Protein AF-R7QCD7-F1 (afdb_monomer_lite)

Structure (mmCIF, N/CA/C/O backbone):
data_AF-R7QCD7-F1
#
_entry.id   AF-R7QCD7-F1
#
loop_
_atom_site.group_PDB
_atom_site.id
_atom_site.type_symbol
_atom_site.label_atom_id
_atom_site.label_alt_id
_atom_site.label_comp_id
_atom_site.label_asym_id
_atom_site.label_entity_id
_atom_site.label_seq_id
_atom_site.pdbx_PDB_ins_code
_atom_site.Cartn_x
_atom_site.Cartn_y
_atom_site.Cartn_z
_atom_site.occupancy
_atom_site.B_iso_or_equiv
_atom_site.auth_seq_id
_atom_site.auth_comp_id
_atom_site.auth_asym_id
_atom_site.auth_atom_id
_atom_site.pdbx_PDB_model_num
ATOM 1 N N . MET A 1 1 ? -59.869 5.390 13.872 1.00 47.09 1 MET A N 1
ATOM 2 C CA . MET A 1 1 ? -59.663 4.851 12.513 1.00 47.09 1 MET A CA 1
ATOM 3 C C . MET A 1 1 ? -58.339 5.370 11.984 1.00 47.09 1 MET A C 1
ATOM 5 O O . MET A 1 1 ? -58.219 6.578 11.845 1.00 47.09 1 MET A O 1
ATOM 9 N N . SER A 1 2 ? -57.372 4.465 11.810 1.00 48.75 2 SER A N 1
ATOM 10 C CA . SER A 1 2 ? -56.213 4.503 10.894 1.00 48.75 2 SER A CA 1
ATOM 11 C C . SER A 1 2 ? -55.065 3.717 11.520 1.00 48.75 2 SER A C 1
ATOM 13 O O . SER A 1 2 ? -54.171 4.275 12.148 1.00 48.75 2 SER A O 1
ATOM 15 N N . GLU A 1 3 ? -55.131 2.396 11.370 1.00 41.97 3 GLU A N 1
ATOM 16 C CA . GLU A 1 3 ? -53.998 1.507 11.609 1.00 41.97 3 GLU A CA 1
ATOM 17 C C . GLU A 1 3 ? -53.139 1.491 10.340 1.00 41.97 3 GLU A C 1
ATOM 19 O O . GLU A 1 3 ? -53.583 1.081 9.266 1.00 41.97 3 GLU A O 1
ATOM 24 N N . ALA A 1 4 ? -51.913 1.999 10.451 1.00 49.03 4 ALA A N 1
ATOM 25 C CA . ALA A 1 4 ? -50.931 1.965 9.381 1.00 49.03 4 ALA A CA 1
ATOM 26 C C . ALA A 1 4 ? -50.341 0.551 9.283 1.00 49.03 4 ALA A C 1
ATOM 28 O O . ALA A 1 4 ? -49.514 0.132 10.092 1.00 49.03 4 ALA A O 1
ATOM 29 N N . SER A 1 5 ? -50.807 -0.176 8.271 1.00 49.34 5 SER A N 1
ATOM 30 C CA . SER A 1 5 ? -50.344 -1.495 7.850 1.00 49.34 5 SER A CA 1
ATOM 31 C C . SER A 1 5 ? -48.849 -1.485 7.506 1.00 49.34 5 SER A C 1
ATOM 33 O O . SER A 1 5 ? -48.437 -0.977 6.461 1.00 49.34 5 SER A O 1
ATOM 35 N N . ALA A 1 6 ? -48.035 -2.097 8.367 1.00 48.91 6 ALA A N 1
ATOM 36 C CA . ALA A 1 6 ? -46.640 -2.417 8.094 1.00 48.91 6 ALA A CA 1
ATOM 37 C C . ALA A 1 6 ? -46.554 -3.522 7.026 1.00 48.91 6 ALA A C 1
ATOM 39 O O . ALA A 1 6 ? -46.702 -4.712 7.309 1.00 48.91 6 ALA A O 1
ATOM 40 N N . GLY A 1 7 ? -46.316 -3.115 5.778 1.00 42.69 7 GLY A N 1
ATOM 41 C CA . GLY A 1 7 ? -46.019 -4.008 4.662 1.00 42.69 7 GLY A CA 1
ATOM 42 C C . GLY A 1 7 ? -44.689 -4.727 4.878 1.00 42.69 7 GLY A C 1
ATOM 43 O O . GLY A 1 7 ? -43.620 -4.200 4.577 1.00 42.69 7 GLY A O 1
ATOM 44 N N . THR A 1 8 ? -44.751 -5.947 5.404 1.00 46.34 8 THR A N 1
ATOM 45 C CA . THR A 1 8 ? -43.613 -6.865 5.420 1.00 46.34 8 THR A CA 1
ATOM 46 C C . THR A 1 8 ? -43.468 -7.486 4.033 1.00 46.34 8 THR A C 1
ATOM 48 O O . THR A 1 8 ? -44.163 -8.433 3.672 1.00 46.34 8 THR A O 1
ATOM 51 N N . ASN A 1 9 ? -42.539 -6.948 3.241 1.00 50.56 9 ASN A N 1
ATOM 52 C CA . ASN A 1 9 ? -42.053 -7.582 2.017 1.00 50.56 9 ASN A CA 1
ATOM 53 C C . ASN A 1 9 ? -41.334 -8.895 2.376 1.00 50.56 9 ASN A C 1
ATOM 55 O O . ASN A 1 9 ? -40.115 -8.934 2.541 1.00 50.56 9 ASN A O 1
ATOM 59 N N . ARG A 1 10 ? -42.092 -9.987 2.515 1.00 47.66 10 ARG A N 1
ATOM 60 C CA . ARG A 1 10 ? -41.563 -11.353 2.418 1.00 47.66 10 ARG A CA 1
ATOM 61 C C . ARG A 1 10 ? -41.278 -11.634 0.944 1.00 47.66 10 ARG A C 1
ATOM 63 O O . ARG A 1 10 ? -42.089 -12.228 0.242 1.00 47.66 10 ARG A O 1
ATOM 70 N N . GLU A 1 11 ? -40.125 -11.167 0.471 1.00 55.81 11 GLU A N 1
ATOM 71 C CA . GLU A 1 11 ? -39.574 -11.633 -0.798 1.00 55.81 11 GLU A CA 1
ATOM 72 C C . GLU A 1 11 ? -39.265 -13.128 -0.696 1.00 55.81 11 GLU A C 1
ATOM 74 O O . GLU A 1 11 ? -38.748 -13.623 0.308 1.00 55.81 11 GLU A O 1
ATOM 79 N N . GLY A 1 12 ? -39.675 -13.841 -1.741 1.00 51.53 12 GLY A N 1
ATOM 80 C CA . GLY A 1 12 ? -39.820 -15.283 -1.767 1.00 51.53 12 GLY A CA 1
ATOM 81 C C . GLY A 1 12 ? -38.554 -16.053 -1.406 1.00 51.53 12 GLY A C 1
ATOM 82 O O . GLY A 1 12 ? -37.434 -15.683 -1.761 1.00 51.53 12 GLY A O 1
ATOM 83 N N . MET A 1 13 ? -38.773 -17.202 -0.767 1.00 53.41 13 MET A N 1
ATOM 84 C CA . MET A 1 13 ? -37.822 -18.311 -0.664 1.00 53.41 13 MET A CA 1
ATOM 85 C C . MET A 1 13 ? -37.572 -18.908 -2.060 1.00 53.41 13 MET A C 1
ATOM 87 O O . MET A 1 13 ? -37.915 -20.050 -2.348 1.00 53.41 13 MET A O 1
ATOM 91 N N . GLY A 1 14 ? -36.990 -18.117 -2.961 1.00 58.72 14 GLY A N 1
ATOM 92 C CA . GLY A 1 14 ? -36.331 -18.633 -4.148 1.00 58.72 14 GLY A CA 1
ATOM 93 C C . GLY A 1 14 ? -35.106 -19.415 -3.694 1.00 58.72 14 GLY A C 1
ATOM 94 O O . GLY A 1 14 ? -34.332 -18.919 -2.871 1.00 58.72 14 GLY A O 1
ATOM 95 N N . SER A 1 15 ? -34.966 -20.644 -4.197 1.00 62.00 15 SER A N 1
ATOM 96 C CA . SER A 1 15 ? -33.828 -21.536 -3.957 1.00 62.00 15 SER A CA 1
ATOM 97 C C . SER A 1 15 ? -32.522 -20.747 -3.802 1.00 62.00 15 SER A C 1
ATOM 99 O O . SER A 1 15 ? -32.139 -19.979 -4.692 1.00 62.00 15 SER A O 1
ATOM 101 N N . LEU A 1 16 ? -31.866 -20.907 -2.646 1.00 67.88 16 LEU A N 1
ATOM 102 C CA . LEU A 1 16 ? -30.559 -20.334 -2.319 1.00 67.88 16 LEU A CA 1
ATOM 103 C C . LEU A 1 16 ? -29.492 -20.967 -3.217 1.00 67.88 16 LEU A C 1
ATOM 105 O O . LEU A 1 16 ? -28.673 -21.778 -2.800 1.00 67.88 16 LEU A O 1
ATOM 109 N N . THR A 1 17 ? -29.501 -20.591 -4.490 1.00 85.75 17 THR A N 1
ATOM 110 C CA . THR A 1 17 ? -28.432 -20.938 -5.414 1.00 85.75 17 THR A CA 1
ATOM 111 C C . THR A 1 17 ? -27.188 -20.148 -5.031 1.00 85.75 17 THR A C 1
ATOM 113 O O . THR A 1 17 ? -27.277 -18.984 -4.623 1.00 85.75 17 THR A O 1
ATOM 116 N N . TRP A 1 18 ? -26.014 -20.748 -5.211 1.00 85.12 18 TRP A N 1
ATOM 117 C CA . TRP A 1 18 ? -24.724 -20.092 -4.982 1.00 85.12 18 TRP A CA 1
ATOM 118 C C . TRP A 1 18 ? -24.606 -18.733 -5.694 1.00 85.12 18 TRP A C 1
ATOM 120 O O . TRP A 1 18 ? -24.064 -17.774 -5.147 1.00 85.12 18 TRP A O 1
ATOM 130 N N . LYS A 1 19 ? -25.198 -18.618 -6.890 1.00 87.19 19 LYS A N 1
ATOM 131 C CA . LYS A 1 19 ? -25.295 -17.358 -7.634 1.00 87.19 19 LYS A CA 1
ATOM 132 C C . LYS A 1 19 ? -26.087 -16.295 -6.862 1.00 87.19 19 LYS A C 1
ATOM 134 O O . LYS A 1 19 ? -25.588 -15.192 -6.682 1.00 87.19 19 LYS A O 1
ATOM 139 N N . SER A 1 20 ? -27.258 -16.645 -6.323 1.00 85.88 20 SER A N 1
ATOM 140 C CA . SER A 1 20 ? -28.078 -15.719 -5.526 1.00 85.88 20 SER A CA 1
ATOM 141 C C . SER A 1 20 ? -27.396 -15.262 -4.231 1.00 85.88 20 SER A C 1
ATOM 143 O O . SER A 1 20 ? -27.610 -14.135 -3.787 1.00 85.88 20 SER A O 1
ATOM 145 N N . VAL A 1 21 ? -26.582 -16.123 -3.611 1.00 87.00 21 VAL A N 1
ATOM 146 C CA . VAL A 1 21 ? -25.807 -15.789 -2.405 1.00 87.00 21 VAL A CA 1
ATOM 147 C C . VAL A 1 21 ? -24.688 -14.817 -2.761 1.00 87.00 21 VAL A C 1
ATOM 149 O O . VAL A 1 21 ? -24.545 -13.775 -2.126 1.00 87.00 21 VAL A O 1
ATOM 152 N N . ARG A 1 22 ? -23.949 -15.111 -3.834 1.00 88.12 22 ARG A N 1
ATOM 153 C CA . ARG A 1 22 ? -22.896 -14.239 -4.359 1.00 88.12 22 ARG A CA 1
ATOM 154 C C . ARG A 1 22 ? -23.428 -12.859 -4.741 1.00 88.12 22 ARG A C 1
ATOM 156 O O . ARG A 1 22 ? -22.801 -11.859 -4.410 1.00 88.12 22 ARG A O 1
ATOM 163 N N . ASP A 1 23 ? -24.569 -12.792 -5.418 1.00 88.75 23 ASP A N 1
ATOM 164 C CA . ASP A 1 23 ? -25.157 -11.521 -5.851 1.00 88.75 23 ASP A CA 1
ATOM 165 C C . ASP A 1 23 ? -25.656 -10.698 -4.652 1.00 88.75 23 ASP A C 1
ATOM 167 O O . ASP A 1 23 ? -25.417 -9.490 -4.589 1.00 88.75 23 ASP A O 1
ATOM 171 N N . ARG A 1 24 ? -26.249 -11.353 -3.642 1.00 88.81 24 ARG A N 1
ATOM 172 C CA . ARG A 1 24 ? -26.605 -10.711 -2.364 1.00 88.81 24 ARG A CA 1
ATOM 173 C C . ARG A 1 24 ? -25.377 -10.182 -1.624 1.00 88.81 24 ARG A C 1
ATOM 175 O O . ARG A 1 24 ? -25.406 -9.054 -1.141 1.00 88.81 24 ARG A O 1
ATOM 182 N N . PHE A 1 25 ? -24.295 -10.954 -1.584 1.00 87.12 25 PHE A N 1
ATOM 183 C CA . PHE A 1 25 ? -23.037 -10.541 -0.963 1.00 87.12 25 PHE A CA 1
ATOM 184 C C . PHE A 1 25 ? -22.403 -9.340 -1.681 1.00 87.12 25 PHE A C 1
ATOM 186 O O . PHE A 1 25 ? -22.037 -8.357 -1.042 1.00 87.12 25 PHE A O 1
ATOM 193 N N . LYS A 1 26 ? -22.372 -9.350 -3.019 1.00 89.06 26 LYS A N 1
ATOM 194 C CA . LYS A 1 26 ? -21.919 -8.200 -3.820 1.00 89.06 26 LYS A CA 1
ATOM 195 C C . LYS A 1 26 ? -22.749 -6.947 -3.554 1.00 89.06 26 LYS A C 1
ATOM 197 O O . LYS A 1 26 ? -22.189 -5.860 -3.432 1.00 89.06 26 LYS A O 1
ATOM 202 N N . LYS A 1 27 ? -24.074 -7.091 -3.456 1.00 91.69 27 LYS A N 1
ATOM 203 C CA . LYS A 1 27 ? -24.975 -5.980 -3.128 1.00 91.69 27 LYS A CA 1
ATOM 204 C C . LYS A 1 27 ? -24.670 -5.413 -1.738 1.00 91.69 27 LYS A C 1
ATOM 206 O O . LYS A 1 27 ? -24.540 -4.202 -1.603 1.00 91.69 27 LYS A O 1
ATOM 211 N N . LEU A 1 28 ? -24.469 -6.282 -0.745 1.00 89.00 28 LEU A N 1
ATOM 212 C CA . LEU A 1 28 ? -24.092 -5.896 0.619 1.00 89.00 28 LEU A CA 1
ATOM 213 C C . LEU A 1 28 ? -22.788 -5.077 0.643 1.00 89.00 28 LEU A C 1
ATOM 215 O O . LEU A 1 28 ? -22.736 -4.014 1.263 1.00 89.00 28 LEU A O 1
ATOM 219 N N . ILE A 1 29 ? -21.765 -5.542 -0.079 1.00 87.50 29 ILE A N 1
ATOM 220 C CA . ILE A 1 29 ? -20.479 -4.847 -0.244 1.00 87.50 29 ILE A CA 1
ATOM 221 C C . ILE A 1 29 ? -20.671 -3.473 -0.888 1.00 87.50 29 ILE A C 1
ATOM 223 O O . ILE A 1 29 ? -20.164 -2.471 -0.381 1.00 87.50 29 ILE A O 1
ATOM 227 N N . ALA A 1 30 ? -21.422 -3.403 -1.989 1.00 88.62 30 ALA A N 1
ATOM 228 C CA . ALA A 1 30 ? -21.652 -2.158 -2.714 1.00 88.62 30 ALA A CA 1
ATOM 229 C C . ALA A 1 30 ? -22.391 -1.118 -1.855 1.00 88.62 30 ALA A C 1
ATOM 231 O O . ALA A 1 30 ? -22.000 0.053 -1.821 1.00 88.62 30 ALA A O 1
ATOM 232 N N . ASP A 1 31 ? -23.418 -1.549 -1.123 1.00 89.00 31 ASP A N 1
ATOM 233 C CA . ASP A 1 31 ? -24.176 -0.689 -0.216 1.00 89.00 31 ASP A CA 1
ATOM 234 C C . ASP A 1 31 ? -23.296 -0.187 0.938 1.00 89.00 31 ASP A C 1
ATOM 236 O O . ASP A 1 31 ? -23.363 0.992 1.297 1.00 89.00 31 ASP A O 1
ATOM 240 N N . ARG A 1 32 ? -22.416 -1.038 1.487 1.00 86.19 32 ARG A N 1
ATOM 241 C CA . ARG A 1 32 ? -21.471 -0.647 2.544 1.00 86.19 32 ARG A CA 1
ATOM 242 C C . ARG A 1 32 ? -20.414 0.338 2.040 1.00 86.19 32 ARG A C 1
ATOM 244 O O . ARG A 1 32 ? -20.219 1.366 2.681 1.00 86.19 32 ARG A O 1
ATOM 251 N N . ARG A 1 33 ? -19.811 0.110 0.866 1.00 87.06 33 ARG A N 1
ATOM 252 C CA . ARG A 1 33 ? -18.875 1.066 0.235 1.00 87.06 33 ARG A CA 1
ATOM 253 C C . ARG A 1 33 ? -19.535 2.427 -0.005 1.00 87.06 33 ARG A C 1
ATOM 255 O O . ARG A 1 33 ? -18.928 3.464 0.256 1.00 87.06 33 ARG A O 1
ATOM 262 N N . ARG A 1 34 ? -20.798 2.439 -0.450 1.00 87.62 34 ARG A N 1
ATOM 263 C CA . ARG A 1 34 ? -21.575 3.675 -0.630 1.00 87.62 34 ARG A CA 1
ATOM 264 C C . ARG A 1 34 ? -21.799 4.401 0.700 1.00 87.62 34 ARG A C 1
ATOM 266 O O . ARG A 1 34 ? -21.593 5.610 0.758 1.00 87.62 34 ARG A O 1
ATOM 273 N N . LYS A 1 35 ? -22.167 3.677 1.763 1.00 84.38 35 LYS A N 1
ATOM 274 C CA . LYS A 1 35 ? -22.309 4.241 3.116 1.00 84.38 35 LYS A CA 1
ATOM 275 C C . LYS A 1 35 ? -20.986 4.793 3.649 1.00 84.38 35 LYS A C 1
ATOM 277 O O . LYS A 1 35 ? -20.972 5.925 4.111 1.00 84.38 35 LYS A O 1
ATOM 282 N N . ASN A 1 36 ? -19.875 4.067 3.500 1.00 81.00 36 ASN A N 1
ATOM 283 C CA . ASN A 1 36 ? -18.552 4.541 3.922 1.00 81.00 36 ASN A CA 1
ATOM 284 C C . ASN A 1 36 ? -18.137 5.814 3.176 1.00 81.00 36 ASN A C 1
ATOM 286 O O . ASN A 1 36 ? -17.668 6.754 3.810 1.00 81.00 36 ASN A O 1
ATOM 290 N N . LYS A 1 37 ? -18.374 5.893 1.859 1.00 82.88 37 LYS A N 1
ATOM 291 C CA . LYS A 1 37 ? -18.096 7.102 1.065 1.00 82.88 37 LYS A CA 1
ATOM 292 C C . LYS A 1 37 ? -18.953 8.294 1.504 1.00 82.88 37 LYS A C 1
ATOM 294 O O . LYS A 1 37 ? -18.444 9.403 1.617 1.00 82.88 37 LYS A O 1
ATOM 299 N N . ASN A 1 38 ? -20.238 8.068 1.770 1.00 81.31 38 ASN A N 1
ATOM 300 C CA . ASN A 1 38 ? -21.137 9.123 2.231 1.00 81.31 38 ASN A CA 1
ATOM 301 C C . ASN A 1 38 ? -20.790 9.584 3.655 1.00 81.31 38 ASN A C 1
ATOM 303 O O . ASN A 1 38 ? -20.789 10.783 3.900 1.00 81.31 38 ASN A O 1
ATOM 307 N N . ASN A 1 39 ? -20.418 8.671 4.557 1.00 73.12 39 ASN A N 1
ATOM 308 C CA . ASN A 1 39 ? -19.998 8.999 5.923 1.00 73.12 39 ASN A CA 1
ATOM 309 C C . ASN A 1 39 ? -18.645 9.732 5.956 1.00 73.12 39 ASN A C 1
ATOM 311 O O . ASN A 1 39 ? -18.512 10.699 6.700 1.00 73.12 39 ASN A O 1
ATOM 315 N N . LEU A 1 40 ? -17.678 9.336 5.113 1.00 66.25 40 LEU A N 1
ATOM 316 C CA . LEU A 1 40 ? -16.417 10.071 4.907 1.00 66.25 40 LEU A CA 1
ATOM 317 C C . LEU A 1 40 ? -16.656 11.513 4.445 1.00 66.25 40 LEU A C 1
ATOM 319 O O . LEU A 1 40 ? -15.924 12.412 4.842 1.00 66.25 40 LEU A O 1
ATOM 323 N N . ASN A 1 41 ? -17.685 11.732 3.624 1.00 65.19 41 ASN A N 1
ATOM 324 C CA . ASN A 1 41 ? -18.034 13.058 3.120 1.00 65.19 41 ASN A CA 1
ATOM 325 C C . ASN A 1 41 ? -18.905 13.879 4.090 1.00 65.19 41 ASN A C 1
ATOM 327 O O . ASN A 1 41 ? -18.939 15.100 3.963 1.00 65.19 41 ASN A O 1
ATOM 331 N N . ALA A 1 42 ? -19.639 13.238 5.010 1.00 62.62 42 ALA A N 1
ATOM 332 C CA . ALA A 1 42 ? -20.704 13.880 5.787 1.00 62.62 42 ALA A CA 1
ATOM 333 C C . ALA A 1 42 ? -20.367 14.163 7.259 1.00 62.62 42 ALA A C 1
ATOM 335 O O . ALA A 1 42 ? -21.093 14.929 7.886 1.00 62.62 42 ALA A O 1
ATOM 336 N N . SER A 1 43 ? -19.314 13.578 7.842 1.00 52.47 43 SER A N 1
ATOM 337 C CA . SER A 1 43 ? -19.110 13.697 9.289 1.00 52.47 43 SER A CA 1
ATOM 338 C C . SER A 1 43 ? -17.642 13.774 9.702 1.00 52.47 43 SER A C 1
ATOM 340 O O . SER A 1 43 ? -16.888 12.815 9.568 1.00 52.47 43 SER A O 1
ATOM 342 N N . GLY A 1 44 ? -17.263 14.906 10.304 1.00 55.50 44 GLY A N 1
ATOM 343 C CA . GLY A 1 44 ? -16.101 15.009 11.198 1.00 55.50 44 GLY A CA 1
ATOM 344 C C . GLY A 1 44 ? -16.382 14.477 12.613 1.00 55.50 44 GLY A C 1
ATOM 345 O O . GLY A 1 44 ? -15.558 14.651 13.506 1.00 55.50 44 GLY A O 1
ATOM 346 N N . ILE A 1 45 ? -17.549 13.863 12.839 1.00 55.59 45 ILE A N 1
ATOM 347 C CA . ILE A 1 45 ? -17.982 13.316 14.126 1.00 55.59 45 ILE A CA 1
ATOM 348 C C . ILE A 1 45 ? -17.783 11.798 14.105 1.00 55.59 45 ILE A C 1
ATOM 350 O O . ILE A 1 45 ? -18.274 11.096 13.217 1.00 55.59 45 ILE A O 1
ATOM 354 N N . ILE A 1 46 ? -17.044 11.309 15.102 1.00 54.84 46 ILE A N 1
ATOM 355 C CA . ILE A 1 46 ? -16.739 9.895 15.321 1.00 54.84 46 ILE A CA 1
ATOM 356 C C . ILE A 1 46 ? -18.025 9.193 15.775 1.00 54.84 46 ILE A C 1
ATOM 358 O O . ILE A 1 46 ? -18.380 9.222 16.951 1.00 54.84 46 ILE A O 1
ATOM 362 N N . GLU A 1 47 ? -18.744 8.577 14.839 1.00 61.72 47 GLU A N 1
ATOM 363 C CA . GLU A 1 47 ? -19.827 7.648 15.168 1.00 61.72 47 GLU A CA 1
ATOM 364 C C . GLU A 1 47 ? -19.251 6.374 15.796 1.00 61.72 47 GLU A C 1
ATOM 366 O O . GLU A 1 47 ? -18.343 5.744 15.245 1.00 61.72 47 GLU A O 1
ATOM 371 N N . VAL A 1 48 ? -19.807 5.974 16.942 1.00 68.62 48 VAL A N 1
ATOM 372 C CA . VAL A 1 48 ? -19.517 4.686 17.579 1.00 68.62 48 VAL A CA 1
ATOM 373 C C . VAL A 1 48 ? -20.071 3.582 16.676 1.00 68.62 48 VAL A C 1
ATOM 375 O O . VAL A 1 48 ? -21.282 3.390 16.584 1.00 68.62 48 VAL A O 1
ATOM 378 N N . ARG A 1 49 ? -19.182 2.879 15.968 1.00 76.00 49 ARG A N 1
ATOM 379 C CA . ARG A 1 49 ? -19.539 1.738 15.112 1.00 76.00 49 ARG A CA 1
ATOM 380 C C . ARG A 1 49 ? -19.712 0.481 15.964 1.00 76.00 49 ARG A C 1
ATOM 382 O O . ARG A 1 49 ? -18.923 0.247 16.876 1.00 76.00 49 ARG A O 1
ATOM 389 N N . GLY A 1 50 ? -20.726 -0.326 15.655 1.00 82.75 50 GLY A N 1
ATOM 390 C CA . GLY A 1 50 ? -20.896 -1.650 16.248 1.00 82.75 50 GLY A CA 1
ATOM 391 C C . GLY A 1 50 ? -19.904 -2.669 15.679 1.00 82.75 50 GLY A C 1
ATOM 392 O O . GLY A 1 50 ? -19.298 -2.463 14.627 1.00 82.75 50 GLY A O 1
ATOM 393 N N . GLU A 1 51 ? -19.741 -3.799 16.367 1.00 81.25 51 GLU A N 1
ATOM 394 C CA . GLU A 1 51 ? -18.801 -4.868 15.984 1.00 81.25 51 GLU A CA 1
ATOM 395 C C . GLU A 1 51 ? -19.091 -5.440 14.587 1.00 81.25 51 GLU A C 1
ATOM 397 O O . GLU A 1 51 ? -18.179 -5.752 13.825 1.00 81.25 51 GLU A O 1
ATOM 402 N N . LYS A 1 52 ? -20.372 -5.521 14.207 1.00 82.31 52 LYS A N 1
ATOM 403 C CA . LYS A 1 52 ? -20.800 -5.979 12.878 1.00 82.31 52 LYS A CA 1
ATOM 404 C C . LYS A 1 52 ? -20.325 -5.039 11.772 1.00 82.31 52 LYS A C 1
ATOM 406 O O . LYS A 1 52 ? -19.938 -5.487 10.697 1.00 82.31 52 LYS A O 1
ATOM 411 N N . GLU A 1 53 ? -20.408 -3.735 12.008 1.00 81.25 53 GLU A N 1
ATOM 412 C CA . GLU A 1 53 ? -19.944 -2.708 11.084 1.00 81.25 53 GLU A CA 1
ATOM 413 C C . GLU A 1 53 ? -18.428 -2.765 10.909 1.00 81.25 53 GLU A C 1
ATOM 415 O O . GLU A 1 53 ?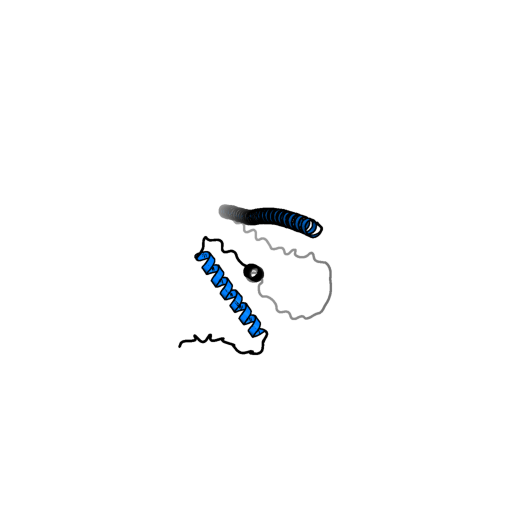 -17.965 -2.649 9.777 1.00 81.25 53 GLU A O 1
ATOM 420 N N . VAL A 1 54 ? -17.694 -2.989 12.003 1.00 83.50 54 VAL A N 1
ATOM 421 C CA . VAL A 1 54 ? -16.238 -3.183 11.987 1.00 83.50 54 VAL A CA 1
ATOM 422 C C . VAL A 1 54 ? -15.876 -4.419 11.166 1.00 83.50 54 VAL A C 1
ATOM 424 O O . VAL A 1 54 ? -15.120 -4.301 10.211 1.00 83.50 54 VAL A O 1
ATOM 427 N N . LEU A 1 55 ? -16.517 -5.562 11.425 1.00 87.44 55 LEU A N 1
ATOM 428 C CA . LEU A 1 55 ? -16.265 -6.795 10.674 1.00 87.44 55 LEU A CA 1
ATOM 429 C C . LEU A 1 55 ? -16.535 -6.641 9.168 1.00 87.44 55 LEU A C 1
ATOM 431 O O . LEU A 1 55 ? -15.822 -7.201 8.340 1.00 87.44 55 LEU A O 1
ATOM 435 N N . LEU A 1 56 ? -17.576 -5.894 8.788 1.00 85.56 56 LEU A N 1
ATOM 436 C CA . LEU A 1 56 ? -17.854 -5.615 7.377 1.00 85.56 56 LEU A CA 1
ATOM 437 C C . LEU A 1 56 ? -16.796 -4.711 6.744 1.00 85.56 56 LEU A C 1
ATOM 439 O O . LEU A 1 56 ? -16.519 -4.867 5.558 1.00 85.56 56 LEU A O 1
ATOM 443 N N . ASP A 1 57 ? -16.238 -3.769 7.498 1.00 84.94 57 ASP A N 1
ATOM 444 C CA . ASP A 1 57 ? -15.159 -2.910 7.015 1.00 84.94 57 ASP A CA 1
ATOM 445 C C . ASP A 1 57 ? -13.845 -3.703 6.874 1.00 84.94 57 ASP A C 1
ATOM 447 O O . ASP A 1 57 ? -13.163 -3.545 5.863 1.00 84.94 57 ASP A O 1
ATOM 451 N N . ASP A 1 58 ? -13.553 -4.621 7.801 1.00 88.69 58 ASP A N 1
ATOM 452 C CA . ASP A 1 58 ? -12.397 -5.528 7.730 1.00 88.69 58 ASP A CA 1
ATOM 453 C C . ASP A 1 58 ? -12.496 -6.474 6.521 1.00 88.69 58 ASP A C 1
ATOM 455 O O . ASP A 1 58 ? -11.558 -6.599 5.737 1.00 88.69 58 ASP A O 1
ATOM 459 N N . LEU A 1 59 ? -13.672 -7.075 6.294 1.00 88.94 59 LEU A N 1
ATOM 460 C CA . LEU A 1 59 ? -13.920 -7.914 5.116 1.00 88.94 59 LEU A CA 1
ATOM 461 C C . LEU A 1 59 ? -13.798 -7.132 3.802 1.00 88.94 59 LEU A C 1
ATOM 463 O O . LEU A 1 59 ? -13.385 -7.691 2.788 1.00 88.94 59 LEU A O 1
ATOM 467 N N . LEU A 1 60 ? -14.190 -5.855 3.787 1.00 89.25 60 LEU A N 1
ATOM 468 C CA . LEU A 1 60 ? -14.005 -5.002 2.612 1.00 89.25 60 LEU A CA 1
ATOM 469 C C . LEU A 1 60 ? -12.525 -4.737 2.342 1.00 89.25 60 LEU A C 1
ATOM 471 O O . LEU A 1 60 ? -12.116 -4.830 1.187 1.00 89.25 60 LEU A O 1
ATOM 475 N N . LEU A 1 61 ? -11.753 -4.440 3.389 1.00 87.44 61 LEU A N 1
ATOM 476 C CA . LEU A 1 61 ? -10.302 -4.267 3.313 1.00 87.44 61 LEU A CA 1
ATOM 477 C C . LEU A 1 61 ? -9.631 -5.504 2.718 1.00 87.44 61 LEU A C 1
ATOM 479 O O . LEU A 1 61 ? -8.900 -5.387 1.741 1.00 87.44 61 LEU A O 1
ATOM 483 N N . GLU A 1 62 ? -9.952 -6.690 3.228 1.00 92.25 62 GLU A N 1
ATOM 484 C CA . GLU A 1 62 ? -9.347 -7.936 2.755 1.00 92.25 62 GLU A CA 1
ATOM 485 C C . GLU A 1 62 ? -9.727 -8.263 1.297 1.00 92.25 62 GLU A C 1
ATOM 487 O O . GLU A 1 62 ? -8.900 -8.737 0.514 1.00 92.25 62 GLU A O 1
ATOM 492 N N . ILE A 1 63 ? -10.963 -7.952 0.883 1.00 89.69 63 ILE A N 1
ATOM 493 C CA . ILE A 1 63 ? -11.383 -8.075 -0.522 1.00 89.69 63 ILE A CA 1
ATOM 494 C C . ILE A 1 63 ? -10.592 -7.116 -1.415 1.00 89.69 63 ILE A C 1
ATOM 496 O O . ILE A 1 63 ? -10.120 -7.538 -2.472 1.00 89.69 63 ILE A O 1
ATOM 500 N N . ASP A 1 64 ? -10.451 -5.855 -1.006 1.00 88.88 64 ASP A N 1
ATOM 501 C CA . ASP A 1 64 ? -9.730 -4.833 -1.769 1.00 88.88 64 ASP A CA 1
ATOM 502 C C . ASP A 1 64 ? -8.240 -5.190 -1.896 1.00 88.88 64 ASP A C 1
ATOM 504 O O . ASP A 1 64 ? -7.685 -5.140 -2.995 1.00 88.88 64 ASP A O 1
ATOM 508 N N . GLU A 1 65 ? -7.609 -5.637 -0.808 1.00 91.69 65 GLU A N 1
ATOM 509 C CA . GLU A 1 65 ? -6.217 -6.103 -0.791 1.00 91.69 65 GLU A CA 1
ATOM 510 C C . GLU A 1 65 ? -6.000 -7.308 -1.711 1.00 91.69 65 GLU A C 1
ATOM 512 O O . GLU A 1 65 ? -5.021 -7.367 -2.465 1.00 91.69 65 GLU A O 1
ATOM 517 N N . HIS A 1 66 ? -6.926 -8.267 -1.698 1.00 90.56 66 HIS A N 1
ATOM 518 C CA . HIS A 1 66 ? -6.847 -9.441 -2.557 1.00 90.56 66 HIS A CA 1
ATOM 519 C C . HIS A 1 66 ? -7.088 -9.099 -4.041 1.00 90.56 66 HIS A C 1
ATOM 521 O O . HIS A 1 66 ? -6.418 -9.648 -4.924 1.00 90.56 66 HIS A O 1
ATOM 527 N N . GLU A 1 67 ? -8.025 -8.196 -4.349 1.00 90.00 67 GLU A N 1
ATOM 528 C CA . GLU A 1 67 ? -8.247 -7.702 -5.715 1.00 90.00 67 GLU A CA 1
ATOM 529 C C . GLU A 1 67 ? -7.025 -6.935 -6.243 1.00 90.00 67 GLU A C 1
ATOM 531 O O . GLU A 1 67 ? -6.593 -7.181 -7.375 1.00 90.00 67 GLU A O 1
ATOM 536 N N . GLU A 1 68 ? -6.420 -6.078 -5.420 1.00 89.12 68 GLU A N 1
ATOM 537 C CA . GLU A 1 68 ? -5.211 -5.330 -5.772 1.00 89.12 68 GLU A CA 1
ATOM 538 C C . GLU A 1 68 ? -4.008 -6.263 -5.965 1.00 89.12 68 GLU A C 1
ATOM 540 O O . GLU A 1 68 ? -3.303 -6.170 -6.970 1.00 89.12 68 GLU A O 1
ATOM 545 N N . SER A 1 69 ? -3.829 -7.253 -5.087 1.00 89.06 69 SER A N 1
ATOM 546 C CA . SER A 1 69 ? -2.779 -8.272 -5.230 1.00 89.06 69 SER A CA 1
ATOM 547 C C . SER A 1 69 ? -2.891 -9.021 -6.561 1.00 89.06 69 SER A C 1
ATOM 549 O O . SER A 1 69 ? -1.903 -9.177 -7.284 1.00 89.06 69 SER A O 1
ATOM 551 N N . LYS A 1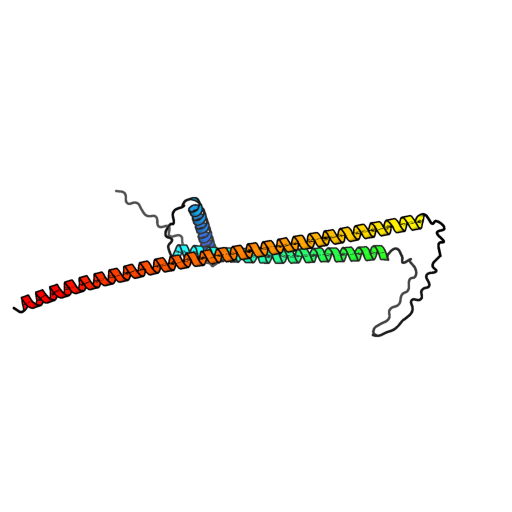 70 ? -4.110 -9.421 -6.952 1.00 93.12 70 LYS A N 1
ATOM 552 C CA . LYS A 1 70 ? -4.352 -10.052 -8.262 1.00 93.12 70 LYS A CA 1
ATOM 553 C C . LYS A 1 70 ? -4.060 -9.122 -9.430 1.00 93.12 70 LYS A C 1
ATOM 555 O O . LYS A 1 70 ? -3.620 -9.578 -10.490 1.00 93.12 70 LYS A O 1
ATOM 560 N N . ARG A 1 71 ? -4.352 -7.832 -9.278 1.00 93.00 71 ARG A N 1
ATOM 561 C CA . ARG A 1 71 ? -4.070 -6.835 -10.307 1.00 93.00 71 ARG A CA 1
ATOM 562 C C . ARG A 1 71 ? -2.566 -6.682 -10.512 1.00 93.00 71 ARG A C 1
ATOM 564 O O . ARG A 1 71 ? -2.126 -6.774 -11.657 1.00 93.00 71 ARG A O 1
ATOM 571 N N . ILE A 1 72 ? -1.801 -6.537 -9.432 1.00 88.12 72 ILE A N 1
ATOM 572 C CA . ILE A 1 72 ? -0.335 -6.445 -9.463 1.00 88.12 72 ILE A CA 1
ATOM 573 C C . ILE A 1 72 ? 0.257 -7.693 -10.124 1.00 88.12 72 ILE A C 1
ATOM 575 O O . ILE A 1 72 ? 1.036 -7.579 -11.066 1.00 88.12 72 ILE A O 1
ATOM 579 N N . GLU A 1 73 ? -0.188 -8.889 -9.729 1.00 91.50 73 GLU A N 1
ATOM 580 C CA . GLU A 1 73 ? 0.288 -10.145 -10.320 1.00 91.50 73 GLU A CA 1
ATOM 581 C C . GLU A 1 73 ? 0.037 -10.204 -11.840 1.00 91.50 73 GLU A C 1
ATOM 583 O O . GLU A 1 73 ? 0.885 -10.641 -12.626 1.00 91.50 73 GLU A O 1
ATOM 588 N N . LYS A 1 74 ? -1.136 -9.737 -12.287 1.00 93.44 74 LYS A N 1
ATOM 589 C CA . LYS A 1 74 ? -1.467 -9.655 -13.714 1.00 93.44 74 LYS A CA 1
ATOM 590 C C . LYS A 1 74 ? -0.606 -8.619 -14.436 1.00 93.44 74 LYS A C 1
ATOM 592 O O . LYS A 1 74 ? -0.177 -8.871 -15.562 1.00 93.44 74 LYS A O 1
ATOM 597 N N . GLU A 1 75 ? -0.366 -7.464 -13.826 1.00 91.50 75 GLU A N 1
ATOM 598 C CA . GLU A 1 75 ? 0.494 -6.419 -14.382 1.00 91.50 75 GLU A CA 1
ATOM 599 C C . GLU A 1 75 ? 1.945 -6.900 -14.515 1.00 91.50 75 GLU A C 1
ATOM 601 O O . GLU A 1 75 ? 2.541 -6.716 -15.579 1.00 91.50 75 GLU A O 1
ATOM 606 N N . ASP A 1 76 ? 2.465 -7.623 -13.523 1.00 89.62 76 ASP A N 1
ATOM 607 C CA . ASP A 1 76 ? 3.790 -8.247 -13.558 1.00 89.62 76 ASP A CA 1
ATOM 608 C C . ASP A 1 76 ? 3.896 -9.322 -14.640 1.00 89.62 76 ASP A C 1
ATOM 610 O O . ASP A 1 76 ? 4.867 -9.351 -15.408 1.00 89.62 76 ASP A O 1
ATOM 614 N N . ARG A 1 77 ? 2.873 -10.178 -14.767 1.00 92.94 77 ARG A N 1
ATOM 615 C CA . ARG A 1 77 ? 2.798 -11.169 -15.849 1.00 92.94 77 ARG A CA 1
ATOM 616 C C . ARG A 1 77 ? 2.836 -10.485 -17.216 1.00 92.94 77 ARG A C 1
ATOM 618 O O . ARG A 1 77 ? 3.651 -10.855 -18.061 1.00 92.94 77 ARG A O 1
ATOM 625 N N . ASN A 1 78 ? 2.027 -9.444 -17.404 1.00 92.31 78 ASN A N 1
ATOM 626 C CA . ASN A 1 78 ? 1.983 -8.670 -18.644 1.00 92.31 78 ASN A CA 1
ATOM 627 C C . ASN A 1 78 ? 3.304 -7.930 -18.917 1.00 92.31 78 ASN A C 1
ATOM 629 O O . ASN A 1 78 ? 3.708 -7.779 -20.070 1.00 92.31 78 ASN A O 1
ATOM 633 N N . ALA A 1 79 ? 3.981 -7.434 -17.881 1.00 93.06 79 ALA A N 1
ATOM 634 C CA . ALA A 1 79 ? 5.277 -6.778 -18.013 1.00 93.06 79 ALA A CA 1
ATOM 635 C C . ALA A 1 79 ? 6.363 -7.777 -18.439 1.00 93.06 79 ALA A C 1
ATOM 637 O O . ALA A 1 79 ? 7.174 -7.475 -19.318 1.00 93.06 79 ALA A O 1
ATOM 638 N N . LYS A 1 80 ? 6.355 -8.986 -17.866 1.00 93.25 80 LYS A N 1
ATOM 639 C CA . LYS A 1 80 ? 7.257 -10.076 -18.259 1.00 93.25 80 LYS A CA 1
ATOM 640 C C . LYS A 1 80 ? 7.017 -10.507 -19.706 1.00 93.25 80 LYS A C 1
ATOM 642 O O . LYS A 1 80 ? 7.978 -10.651 -20.457 1.00 93.25 80 LYS A O 1
ATOM 647 N N . GLU A 1 81 ? 5.758 -10.652 -20.110 1.00 94.88 81 GLU A N 1
ATOM 648 C CA . GLU A 1 81 ? 5.387 -10.974 -21.491 1.00 94.88 81 GLU A CA 1
ATOM 649 C C . GLU A 1 81 ? 5.870 -9.901 -22.476 1.00 94.88 81 GLU A C 1
ATOM 651 O O . GLU A 1 81 ? 6.511 -10.227 -23.475 1.00 94.88 81 GLU A O 1
ATOM 656 N N . ARG A 1 82 ? 5.667 -8.613 -22.162 1.00 95.06 82 ARG A N 1
ATOM 657 C CA . ARG A 1 82 ? 6.177 -7.501 -22.982 1.00 95.06 82 ARG A CA 1
ATOM 658 C C . ARG A 1 82 ? 7.694 -7.554 -23.158 1.00 95.06 82 ARG A C 1
ATOM 660 O O . ARG A 1 82 ? 8.171 -7.455 -24.285 1.00 95.06 82 ARG A O 1
ATOM 667 N N . ARG A 1 83 ? 8.448 -7.791 -22.078 1.00 94.19 83 ARG A N 1
ATOM 668 C CA . ARG A 1 83 ? 9.915 -7.940 -22.143 1.00 94.19 83 ARG A CA 1
ATOM 669 C C . ARG A 1 83 ? 10.338 -9.104 -23.039 1.00 94.19 83 ARG A C 1
ATOM 671 O O . ARG A 1 83 ? 11.272 -8.961 -23.824 1.00 94.19 83 ARG A O 1
ATOM 678 N N . LEU A 1 84 ? 9.653 -10.245 -22.946 1.00 94.38 84 LEU A N 1
ATOM 679 C CA . LEU A 1 84 ? 9.927 -11.406 -23.801 1.00 94.38 84 LEU A CA 1
ATOM 680 C C . LEU A 1 84 ? 9.616 -11.113 -25.274 1.00 94.38 84 LEU A C 1
ATOM 682 O O . LEU A 1 84 ? 10.397 -11.480 -26.151 1.00 94.38 84 LEU A O 1
ATOM 686 N N . MET A 1 85 ? 8.518 -10.411 -25.550 1.00 95.12 85 MET A N 1
ATOM 687 C CA . MET A 1 85 ? 8.142 -10.003 -26.905 1.00 95.12 85 MET A CA 1
ATOM 688 C C . MET A 1 85 ? 9.155 -9.029 -27.518 1.00 95.12 85 MET A C 1
ATOM 690 O O . MET A 1 85 ? 9.537 -9.193 -28.680 1.00 95.12 85 MET A O 1
ATOM 694 N N . GLU A 1 86 ? 9.630 -8.053 -26.744 1.00 96.06 86 GLU A N 1
ATOM 695 C CA . GLU A 1 86 ? 10.675 -7.112 -27.161 1.00 96.06 86 GLU A CA 1
ATOM 696 C C . GLU A 1 86 ? 12.008 -7.822 -27.421 1.00 96.06 86 GLU A C 1
ATOM 698 O O . GLU A 1 86 ? 12.599 -7.642 -28.488 1.00 96.06 86 GLU A O 1
ATOM 703 N N . ALA A 1 87 ? 12.443 -8.700 -26.512 1.00 95.00 87 ALA A N 1
ATOM 704 C CA . ALA A 1 87 ? 13.644 -9.511 -26.701 1.00 95.00 87 ALA A CA 1
ATOM 705 C C . ALA A 1 87 ? 13.537 -10.398 -27.954 1.00 95.00 87 ALA A C 1
ATOM 707 O O . ALA A 1 87 ? 14.447 -10.425 -28.783 1.00 95.00 87 ALA A O 1
ATOM 708 N N . GLY A 1 88 ? 12.393 -11.058 -28.156 1.00 96.56 88 GLY A N 1
ATOM 709 C CA . GLY A 1 88 ? 12.132 -11.858 -29.353 1.00 96.56 88 GLY A CA 1
ATOM 710 C C . GLY A 1 88 ? 12.148 -11.027 -30.639 1.00 96.56 88 GLY A C 1
ATOM 711 O O . GLY A 1 88 ? 12.660 -11.479 -31.665 1.00 96.56 88 GLY A O 1
ATOM 712 N N . ARG A 1 89 ? 11.638 -9.789 -30.598 1.00 96.00 89 ARG A N 1
ATOM 713 C CA . ARG A 1 89 ? 11.711 -8.851 -31.727 1.00 96.00 89 ARG A CA 1
ATOM 714 C C . ARG A 1 89 ? 13.158 -8.477 -32.052 1.00 96.00 89 ARG A C 1
ATOM 716 O O . ARG A 1 89 ? 13.507 -8.466 -33.231 1.00 96.00 89 ARG A O 1
ATOM 723 N N . LEU A 1 90 ? 13.988 -8.216 -31.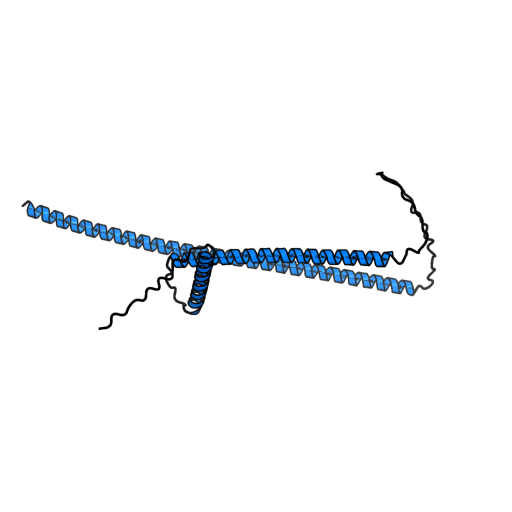042 1.00 95.69 90 LEU A N 1
ATOM 724 C CA . LEU A 1 90 ? 15.410 -7.902 -31.223 1.00 95.69 90 LEU A CA 1
ATOM 725 C C . LEU A 1 90 ? 16.181 -9.076 -31.835 1.00 95.69 90 LEU A C 1
ATOM 727 O O . LEU A 1 90 ? 16.918 -8.875 -32.798 1.00 95.69 90 LEU A O 1
ATOM 731 N N . ILE A 1 91 ? 15.957 -10.300 -31.347 1.00 95.25 91 ILE A N 1
ATOM 732 C CA . ILE A 1 91 ? 16.593 -11.511 -31.891 1.00 95.25 91 ILE A CA 1
ATOM 733 C C . ILE A 1 91 ? 16.241 -11.685 -33.374 1.00 95.25 91 ILE A C 1
ATOM 735 O O . ILE A 1 91 ? 17.129 -11.893 -34.200 1.00 95.25 91 ILE A O 1
ATOM 739 N N . ARG A 1 92 ? 14.958 -11.542 -33.738 1.00 95.62 92 ARG A N 1
ATOM 740 C CA . ARG A 1 92 ? 14.520 -11.622 -35.143 1.00 95.62 92 ARG A CA 1
ATOM 741 C C . ARG A 1 92 ? 15.146 -10.528 -36.008 1.00 95.62 92 ARG A C 1
ATOM 743 O O . ARG A 1 92 ? 15.615 -10.822 -37.103 1.00 95.62 92 ARG A O 1
ATOM 750 N N . ALA A 1 93 ? 15.190 -9.288 -35.520 1.00 93.62 93 ALA A N 1
ATOM 751 C CA . ALA A 1 93 ? 15.824 -8.183 -36.237 1.00 93.62 93 ALA A CA 1
ATOM 752 C C . ALA A 1 93 ? 17.321 -8.444 -36.474 1.00 93.62 93 ALA A C 1
ATOM 754 O O . ALA A 1 93 ? 17.814 -8.254 -37.585 1.00 93.62 93 ALA A O 1
ATOM 755 N N . GLN A 1 94 ? 18.030 -8.950 -35.461 1.00 93.19 94 GLN A N 1
ATOM 756 C CA . GLN A 1 94 ? 19.445 -9.295 -35.572 1.00 93.19 94 GLN A CA 1
ATOM 757 C C . GLN A 1 94 ? 19.678 -10.463 -36.543 1.00 93.19 94 GLN A C 1
ATOM 759 O O . GLN A 1 94 ? 20.638 -10.437 -37.312 1.00 93.19 94 GLN A O 1
ATOM 764 N N . ALA A 1 95 ? 18.806 -11.475 -36.546 1.00 91.75 95 ALA A N 1
ATOM 765 C CA . ALA A 1 95 ? 18.880 -12.585 -37.494 1.00 91.75 95 ALA A CA 1
ATOM 766 C C . ALA A 1 95 ? 18.701 -12.107 -38.946 1.00 91.75 95 ALA A C 1
ATOM 768 O O . ALA A 1 95 ? 19.496 -12.471 -39.812 1.00 91.75 95 ALA A O 1
ATOM 769 N N . LEU A 1 96 ? 17.725 -11.229 -39.203 1.00 91.81 96 LEU A N 1
ATOM 770 C CA . LEU A 1 96 ? 17.512 -10.642 -40.530 1.00 91.81 96 LEU A CA 1
ATOM 771 C C . LEU A 1 96 ? 18.716 -9.809 -40.991 1.00 91.81 96 LEU A C 1
ATOM 773 O O . LEU A 1 96 ? 19.168 -9.983 -42.119 1.00 91.81 96 LEU A O 1
ATOM 777 N N . GLN A 1 97 ? 19.298 -8.985 -40.111 1.00 88.00 97 GLN A N 1
ATOM 778 C CA . GLN A 1 97 ? 20.519 -8.227 -40.422 1.00 88.00 97 GLN A CA 1
ATOM 779 C C . GLN A 1 97 ? 21.713 -9.132 -40.765 1.00 88.00 97 GLN A C 1
ATOM 781 O O . GLN A 1 97 ? 22.514 -8.814 -41.643 1.00 88.00 97 GLN A O 1
ATOM 786 N N . ARG A 1 98 ? 21.846 -10.286 -40.096 1.00 83.69 98 ARG A N 1
ATOM 787 C CA . ARG A 1 98 ? 22.892 -11.268 -40.426 1.00 83.69 98 ARG A CA 1
ATOM 7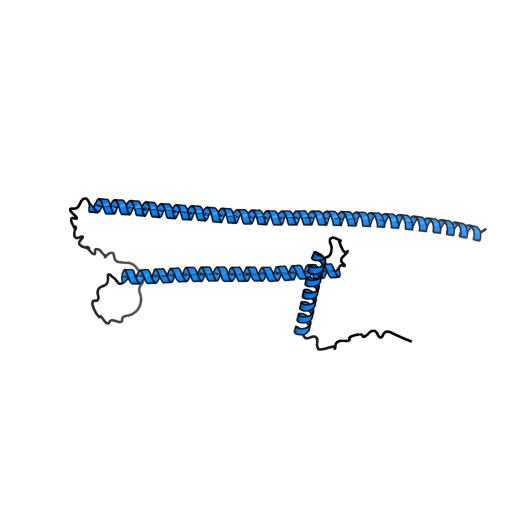88 C C . ARG A 1 98 ? 22.681 -11.867 -41.814 1.00 83.69 98 ARG A C 1
ATOM 790 O O . ARG A 1 98 ? 23.658 -12.036 -42.541 1.00 83.69 98 ARG A O 1
ATOM 797 N N . HIS A 1 99 ? 21.441 -12.155 -42.204 1.00 76.81 99 HIS A N 1
ATOM 798 C CA . HIS A 1 99 ? 21.132 -12.673 -43.540 1.00 76.81 99 HIS A CA 1
ATOM 799 C C . HIS A 1 99 ? 21.379 -11.640 -44.646 1.00 76.81 99 HIS A C 1
ATOM 801 O O . HIS A 1 99 ? 21.984 -11.980 -45.660 1.00 76.81 99 HIS A O 1
ATOM 807 N N . THR A 1 100 ? 21.011 -10.372 -44.446 1.00 77.56 100 THR A N 1
ATOM 808 C CA . THR A 1 100 ? 21.279 -9.317 -45.442 1.00 77.56 100 THR A CA 1
ATOM 809 C C . THR A 1 100 ? 22.772 -9.036 -45.601 1.00 77.56 100 THR A C 1
ATOM 811 O O . THR A 1 100 ? 23.241 -8.821 -46.715 1.00 77.56 100 THR A O 1
ATOM 814 N N . ASN A 1 101 ? 23.544 -9.101 -44.513 1.00 67.94 101 ASN A N 1
ATOM 815 C CA . ASN A 1 101 ? 24.986 -8.847 -44.559 1.00 67.94 101 ASN A CA 1
ATOM 816 C C . ASN A 1 101 ? 25.798 -10.055 -45.058 1.00 67.94 101 ASN A C 1
ATOM 818 O O . ASN A 1 101 ? 26.897 -9.876 -45.576 1.00 67.94 101 ASN A O 1
ATOM 822 N N . SER A 1 102 ? 25.275 -11.280 -44.928 1.00 61.38 102 SER A N 1
ATOM 823 C CA . SER A 1 102 ? 25.930 -12.501 -45.430 1.00 61.38 102 SER A CA 1
ATOM 824 C C . SER A 1 102 ? 25.543 -12.871 -46.868 1.00 61.38 102 SER A C 1
ATOM 826 O O . SER A 1 102 ? 26.298 -13.585 -47.524 1.00 61.38 102 SER A O 1
ATOM 828 N N . GLY A 1 103 ? 24.425 -12.353 -47.390 1.00 54.84 103 GLY A N 1
ATOM 829 C CA . GLY A 1 103 ? 23.986 -12.566 -48.775 1.00 54.84 103 GLY A CA 1
ATOM 830 C C . GLY A 1 103 ? 24.734 -11.747 -49.837 1.00 54.84 103 GLY A C 1
ATOM 831 O O . GLY A 1 103 ? 24.598 -12.033 -51.019 1.00 54.84 103 GLY A O 1
ATOM 832 N N . SER A 1 104 ? 25.549 -10.762 -49.445 1.00 52.09 104 SER A N 1
ATOM 833 C CA . SER A 1 104 ? 26.271 -9.886 -50.388 1.00 52.09 104 SER A CA 1
ATOM 834 C C . SER A 1 104 ? 27.653 -10.421 -50.819 1.00 52.09 104 SER A C 1
ATOM 836 O O . SER A 1 104 ? 28.336 -9.795 -51.623 1.00 52.09 104 SER A O 1
ATOM 838 N N . SER A 1 105 ? 28.106 -11.580 -50.311 1.00 51.69 105 SER A N 1
ATOM 839 C CA . SER A 1 105 ? 29.458 -12.097 -50.620 1.00 51.69 105 SER A CA 1
ATOM 840 C C . SER A 1 105 ? 29.546 -13.546 -51.097 1.00 51.69 105 SER A C 1
ATOM 842 O O . SER A 1 105 ? 30.652 -14.036 -51.330 1.00 51.69 105 SER A O 1
ATOM 844 N N . ARG A 1 106 ? 28.425 -14.248 -51.294 1.00 49.62 106 ARG A N 1
ATOM 845 C CA . ARG A 1 106 ? 28.448 -15.600 -51.863 1.00 49.62 106 ARG A CA 1
ATOM 846 C C . ARG A 1 106 ? 27.783 -15.618 -53.224 1.00 49.62 106 ARG A C 1
ATOM 848 O O . ARG A 1 106 ? 26.572 -15.759 -53.344 1.00 49.62 106 ARG A O 1
ATOM 855 N N . GLY A 1 107 ? 28.644 -15.449 -54.225 1.00 48.34 107 GLY A N 1
ATOM 856 C CA . GLY A 1 107 ? 28.352 -15.778 -55.604 1.00 48.34 107 GLY A CA 1
ATOM 857 C C . GLY A 1 107 ? 27.707 -17.154 -55.703 1.00 48.34 107 GLY A C 1
ATOM 858 O O . GLY A 1 107 ? 28.127 -18.113 -55.050 1.00 48.34 107 GLY A O 1
ATOM 859 N N . LEU A 1 108 ? 26.654 -17.180 -56.511 1.00 53.59 108 LEU A N 1
ATOM 860 C CA . LEU A 1 108 ? 26.215 -18.338 -57.264 1.00 53.59 108 LEU A CA 1
ATOM 861 C C . LEU A 1 108 ? 27.442 -19.077 -57.793 1.00 53.59 108 LEU A C 1
ATOM 863 O O . LEU A 1 108 ? 28.206 -18.475 -58.534 1.00 53.59 108 LEU A O 1
ATOM 867 N N . ASP A 1 109 ? 27.622 -20.332 -57.394 1.00 49.50 109 ASP A N 1
ATOM 868 C CA . ASP A 1 109 ? 28.056 -21.370 -58.319 1.00 49.50 109 ASP A CA 1
ATOM 869 C C . ASP A 1 109 ? 27.853 -22.767 -57.728 1.00 49.50 109 ASP A C 1
ATOM 871 O O . ASP A 1 109 ? 28.204 -23.064 -56.586 1.00 49.50 109 ASP A O 1
ATOM 875 N N . SER A 1 110 ? 27.351 -23.618 -58.616 1.00 45.75 110 SER A N 1
ATOM 876 C CA . SER A 1 110 ? 27.393 -25.075 -58.607 1.00 45.75 110 SER A CA 1
ATOM 877 C C . SER A 1 110 ? 26.326 -25.830 -57.815 1.00 45.75 110 SER A C 1
ATOM 879 O O . SER A 1 110 ? 26.399 -26.047 -56.608 1.00 45.75 110 SER A O 1
ATOM 881 N N . ALA A 1 111 ? 25.383 -26.339 -58.607 1.00 55.22 111 ALA A N 1
ATOM 882 C CA . ALA A 1 111 ? 24.637 -27.563 -58.380 1.00 55.22 111 ALA A CA 1
ATOM 883 C C . ALA A 1 111 ? 25.543 -28.732 -57.947 1.00 55.22 111 ALA A C 1
ATOM 885 O O . ALA A 1 111 ? 26.699 -28.830 -58.367 1.00 55.22 111 ALA A O 1
ATOM 886 N N . GLY A 1 112 ? 24.981 -29.632 -57.142 1.00 43.84 112 GLY A N 1
ATOM 887 C CA . GLY A 1 112 ? 25.611 -30.880 -56.729 1.00 43.84 112 GLY A CA 1
ATOM 888 C C . GLY A 1 112 ? 24.695 -31.655 -55.792 1.00 43.84 112 GLY A C 1
ATOM 889 O O . GLY A 1 112 ? 24.656 -31.384 -54.596 1.00 43.84 112 GLY A O 1
ATOM 890 N N . GLU A 1 113 ? 23.929 -32.578 -56.369 1.00 50.59 113 GLU A N 1
ATOM 891 C CA . GLU A 1 113 ? 23.218 -33.648 -55.668 1.00 50.59 113 GLU A CA 1
ATOM 892 C C . GLU A 1 113 ? 24.198 -34.504 -54.849 1.00 50.59 113 GLU A C 1
ATOM 894 O O . GLU A 1 113 ? 25.330 -34.738 -55.272 1.00 50.59 113 GLU A O 1
ATOM 899 N N . GLY A 1 114 ? 23.751 -35.013 -53.699 1.00 43.97 114 GLY A N 1
ATOM 900 C CA . GLY A 1 114 ? 24.507 -36.001 -52.932 1.00 43.97 114 GLY A CA 1
ATOM 901 C C . GLY A 1 114 ? 23.976 -36.189 -51.516 1.00 43.97 114 GLY A C 1
ATOM 902 O O . GLY A 1 114 ? 24.321 -35.432 -50.615 1.00 43.97 114 GLY A O 1
ATOM 903 N N . ALA A 1 115 ? 23.139 -37.207 -51.337 1.00 52.81 115 ALA A N 1
ATOM 904 C CA . ALA A 1 115 ? 22.762 -37.772 -50.047 1.00 52.81 115 ALA A CA 1
ATOM 905 C C . ALA A 1 115 ? 23.852 -38.739 -49.558 1.00 52.81 115 ALA A C 1
ATOM 907 O O . ALA A 1 115 ? 24.223 -39.591 -50.357 1.00 52.81 115 ALA A O 1
ATOM 908 N N . VAL A 1 116 ? 24.307 -38.646 -48.296 1.00 47.47 116 VAL A N 1
ATOM 909 C CA . VAL A 1 116 ? 24.833 -39.770 -47.479 1.00 47.47 116 VAL A CA 1
ATOM 910 C C . VAL A 1 116 ? 24.763 -39.418 -45.977 1.00 47.47 116 VAL A C 1
ATOM 912 O O . VAL A 1 116 ? 24.764 -38.243 -45.608 1.00 47.47 116 VAL A O 1
ATOM 915 N N . ASP A 1 117 ? 24.677 -40.480 -45.182 1.00 44.09 117 ASP A N 1
ATOM 916 C CA . ASP A 1 117 ? 24.325 -40.673 -43.773 1.00 44.09 117 ASP A CA 1
ATOM 917 C C . ASP A 1 117 ? 25.264 -40.141 -42.661 1.00 44.09 117 ASP A C 1
ATOM 919 O O . ASP A 1 117 ? 26.408 -39.760 -42.893 1.00 44.09 117 ASP A O 1
ATOM 923 N N . ASP A 1 118 ? 24.670 -40.158 -41.457 1.00 47.91 118 ASP A N 1
ATOM 924 C CA . ASP A 1 118 ? 25.129 -40.406 -40.073 1.00 47.91 118 ASP A CA 1
ATOM 925 C C . ASP A 1 118 ? 26.606 -40.325 -39.618 1.00 47.91 118 ASP A C 1
ATOM 927 O O . ASP A 1 118 ? 27.541 -40.749 -40.282 1.00 47.91 118 ASP A O 1
ATOM 931 N N . GLU A 1 119 ? 26.712 -39.888 -38.349 1.00 50.84 119 GLU A N 1
ATOM 932 C CA . GLU A 1 119 ? 27.781 -40.077 -37.346 1.00 50.84 119 GLU A CA 1
ATOM 933 C C . GLU A 1 119 ? 29.231 -39.679 -37.691 1.00 50.84 119 GLU A C 1
ATOM 935 O O . GLU A 1 119 ? 29.926 -40.361 -38.423 1.00 50.84 119 GLU A O 1
ATOM 940 N N . GLU A 1 120 ? 29.763 -38.653 -37.011 1.00 46.12 120 GLU A N 1
ATOM 941 C CA . GLU A 1 120 ? 30.821 -38.849 -36.000 1.00 46.12 120 GLU A CA 1
ATOM 942 C C . GLU A 1 120 ? 31.262 -37.531 -35.344 1.00 46.12 120 GLU A C 1
ATOM 944 O O . GLU A 1 120 ? 31.301 -36.446 -35.927 1.00 46.12 120 GLU A O 1
ATOM 949 N N . ILE A 1 121 ? 31.603 -37.672 -34.069 1.00 50.03 121 ILE A N 1
ATOM 950 C CA . ILE A 1 121 ? 32.207 -36.687 -33.182 1.00 50.03 121 ILE A CA 1
ATOM 951 C C . ILE A 1 121 ? 33.698 -36.534 -33.535 1.00 50.03 121 ILE A C 1
ATOM 953 O O . ILE A 1 121 ? 34.348 -37.494 -33.926 1.00 50.03 121 ILE A O 1
ATOM 957 N N . SER A 1 122 ? 34.260 -35.364 -33.212 1.00 44.50 122 SER A N 1
ATOM 958 C CA . SER A 1 122 ? 35.688 -35.130 -32.922 1.00 44.50 122 SER A CA 1
ATOM 959 C C . SER A 1 122 ? 36.558 -34.542 -34.039 1.00 44.50 122 SER A C 1
ATOM 961 O O . SER A 1 122 ? 36.808 -35.133 -35.079 1.00 44.50 122 SER A O 1
ATOM 963 N N . ALA A 1 123 ? 37.093 -33.362 -33.712 1.00 47.00 123 ALA A N 1
ATOM 964 C CA . ALA A 1 123 ? 38.451 -32.910 -34.000 1.00 47.00 123 ALA A CA 1
ATOM 965 C C . ALA A 1 123 ? 39.043 -33.202 -35.391 1.00 47.00 123 ALA A C 1
ATOM 967 O O . ALA A 1 123 ? 39.667 -34.236 -35.598 1.00 47.00 123 ALA A O 1
ATOM 968 N N . ASN A 1 124 ? 39.041 -32.195 -36.272 1.00 39.91 124 ASN A N 1
ATOM 969 C CA . ASN A 1 124 ? 40.277 -31.639 -36.846 1.00 39.91 124 ASN A CA 1
ATOM 970 C C . ASN A 1 124 ? 40.008 -30.549 -37.893 1.00 39.91 124 ASN A C 1
ATOM 972 O O . ASN A 1 124 ? 38.903 -30.411 -38.403 1.00 39.91 124 ASN A O 1
ATOM 976 N N . ALA A 1 125 ? 41.096 -29.857 -38.249 1.00 45.25 125 ALA A N 1
ATOM 977 C CA . ALA A 1 125 ? 41.300 -28.941 -39.374 1.00 45.25 125 ALA A CA 1
ATOM 978 C C . ALA A 1 125 ? 41.128 -27.452 -39.008 1.00 45.25 125 ALA A C 1
ATOM 980 O O . ALA A 1 125 ? 40.071 -26.852 -39.158 1.00 45.25 125 ALA A O 1
ATOM 981 N N . GLU A 1 126 ? 42.168 -26.735 -38.570 1.00 52.38 126 GLU A N 1
ATOM 982 C CA . GLU A 1 126 ? 43.451 -26.611 -39.282 1.00 52.38 126 GLU A CA 1
ATOM 983 C C . GLU A 1 126 ? 43.277 -26.744 -40.801 1.00 52.38 126 GLU A C 1
ATOM 985 O O . GLU A 1 126 ? 43.643 -27.754 -41.384 1.00 52.38 126 GLU A O 1
ATOM 990 N N . ARG A 1 127 ? 42.665 -25.738 -41.444 1.00 50.19 127 ARG A N 1
ATOM 991 C CA . ARG A 1 127 ? 42.891 -25.343 -42.855 1.00 50.19 127 ARG A CA 1
ATOM 992 C C . ARG A 1 127 ? 41.879 -24.277 -43.274 1.00 50.19 127 ARG A C 1
ATOM 994 O O . ARG A 1 127 ? 40.947 -24.528 -44.024 1.00 50.19 127 ARG A O 1
ATOM 1001 N N . ARG A 1 128 ? 42.114 -23.032 -42.861 1.00 51.44 128 ARG A N 1
ATOM 1002 C CA . ARG A 1 128 ? 41.718 -21.865 -43.669 1.00 51.44 128 ARG A CA 1
ATOM 1003 C C . ARG A 1 128 ? 42.875 -20.882 -43.767 1.00 51.44 128 ARG A C 1
ATOM 1005 O O . ARG A 1 128 ? 42.764 -19.709 -43.442 1.00 51.44 128 ARG A O 1
ATOM 1012 N N . LYS A 1 129 ? 43.999 -21.382 -44.290 1.00 54.00 129 LYS A N 1
ATOM 1013 C CA . LYS A 1 129 ? 44.972 -20.561 -45.020 1.00 54.00 129 LYS A CA 1
ATOM 1014 C C . LYS A 1 129 ? 44.375 -20.227 -46.393 1.00 54.00 129 LYS A C 1
ATOM 1016 O O . LYS A 1 129 ? 44.874 -20.693 -47.407 1.00 54.00 129 LYS A O 1
ATOM 1021 N N . ASN A 1 130 ? 43.294 -19.446 -46.423 1.00 53.03 130 ASN A N 1
ATOM 1022 C CA . ASN A 1 130 ? 42.897 -18.765 -47.649 1.00 53.03 130 ASN A CA 1
ATOM 1023 C C . ASN A 1 130 ? 43.553 -17.395 -47.625 1.00 53.03 130 ASN A C 1
ATOM 1025 O O . ASN A 1 130 ? 43.096 -16.439 -47.002 1.00 53.03 130 ASN A O 1
ATOM 1029 N N . THR A 1 131 ? 44.697 -17.385 -48.291 1.00 53.38 131 THR A N 1
ATOM 1030 C CA . THR A 1 131 ? 45.424 -16.245 -48.816 1.00 53.38 131 THR A CA 1
ATOM 1031 C C . THR A 1 131 ? 44.479 -15.359 -49.625 1.00 53.38 131 THR A C 1
ATOM 1033 O O . THR A 1 131 ? 44.435 -15.400 -50.853 1.00 53.38 131 THR A O 1
ATOM 1036 N N . SER A 1 132 ? 43.724 -14.501 -48.938 1.00 52.53 132 SER A N 1
ATOM 1037 C CA . SER A 1 132 ? 43.217 -13.297 -49.579 1.00 52.53 132 SER A CA 1
ATOM 1038 C C . SER A 1 132 ? 44.447 -12.476 -49.933 1.00 52.53 132 SER A C 1
ATOM 1040 O O . SER A 1 132 ? 45.114 -11.912 -49.060 1.00 52.53 132 SER A O 1
ATOM 1042 N N . LYS A 1 133 ? 44.811 -12.507 -51.218 1.00 56.50 133 LYS A N 1
ATOM 1043 C CA . LYS A 1 133 ? 45.752 -11.575 -51.824 1.00 56.50 133 LYS A CA 1
ATOM 1044 C C . LYS A 1 133 ? 45.234 -10.180 -51.486 1.00 56.50 133 LYS A C 1
ATOM 1046 O O . LYS A 1 133 ? 44.382 -9.641 -52.186 1.00 56.50 133 LYS A O 1
ATOM 1051 N N . ARG A 1 134 ? 45.753 -9.610 -50.393 1.00 51.88 134 ARG A N 1
ATOM 1052 C CA . ARG A 1 134 ? 45.766 -8.175 -50.140 1.00 51.88 134 ARG A CA 1
ATOM 1053 C C . ARG A 1 134 ? 46.417 -7.567 -51.374 1.00 51.88 134 ARG A C 1
ATOM 1055 O O . ARG A 1 134 ? 47.640 -7.497 -51.468 1.00 51.88 134 ARG A O 1
ATOM 1062 N N . ARG A 1 135 ? 45.592 -7.158 -52.339 1.00 47.75 135 ARG A N 1
ATOM 1063 C CA . ARG A 1 135 ? 45.925 -6.036 -53.204 1.00 47.75 135 ARG A CA 1
ATOM 1064 C C . ARG A 1 135 ? 46.304 -4.936 -52.222 1.00 47.75 135 ARG A C 1
ATOM 1066 O O . ARG A 1 135 ? 45.439 -4.404 -51.532 1.00 47.75 135 ARG A O 1
ATOM 1073 N N . ARG A 1 136 ? 47.607 -4.685 -52.077 1.00 48.38 136 ARG A N 1
ATOM 1074 C CA . ARG A 1 136 ? 48.088 -3.402 -51.583 1.00 48.38 136 ARG A CA 1
ATOM 1075 C C . ARG A 1 136 ? 47.591 -2.413 -52.620 1.00 48.38 136 ARG A C 1
ATOM 1077 O O . ARG A 1 136 ? 48.214 -2.230 -53.659 1.00 48.38 136 ARG A O 1
ATOM 1084 N N . VAL A 1 137 ? 46.387 -1.905 -52.391 1.00 51.88 137 VAL A N 1
ATOM 1085 C CA . VAL A 1 137 ? 46.006 -0.618 -52.934 1.00 51.88 137 VAL A CA 1
ATOM 1086 C C . VAL A 1 137 ? 46.970 0.324 -52.230 1.00 51.88 137 VAL A C 1
ATOM 1088 O O . VAL A 1 137 ? 46.841 0.575 -51.035 1.00 51.88 137 VAL A O 1
ATOM 1091 N N . LEU A 1 138 ? 48.047 0.669 -52.933 1.00 52.69 138 LEU A N 1
ATOM 1092 C CA . LEU A 1 138 ? 48.844 1.844 -52.631 1.00 52.69 138 LEU A CA 1
ATOM 1093 C C . LEU A 1 138 ? 47.878 3.012 -52.825 1.00 52.69 138 LEU A C 1
ATOM 1095 O O . LEU A 1 138 ? 47.676 3.493 -53.936 1.00 52.69 138 LEU A O 1
ATOM 1099 N N . CYS A 1 139 ? 47.149 3.347 -51.761 1.00 46.84 139 CYS A N 1
ATOM 1100 C CA . CYS A 1 139 ? 46.495 4.635 -51.648 1.00 46.84 139 CYS A CA 1
ATOM 1101 C C . CYS A 1 139 ? 47.627 5.637 -51.429 1.00 46.84 139 CYS A C 1
ATOM 1103 O O . CYS A 1 139 ? 47.956 5.962 -50.294 1.00 46.84 139 CYS A O 1
ATOM 1105 N N . ASP A 1 140 ? 48.256 6.076 -52.518 1.00 48.94 140 ASP A N 1
ATOM 1106 C CA . ASP A 1 140 ? 49.239 7.162 -52.526 1.00 48.94 140 ASP A CA 1
ATOM 1107 C C . ASP A 1 140 ? 48.512 8.510 -52.353 1.00 48.94 140 ASP A C 1
ATOM 1109 O O . ASP A 1 140 ? 48.557 9.393 -53.208 1.00 48.94 140 ASP A O 1
ATOM 1113 N N . SER A 1 141 ? 47.763 8.647 -51.259 1.00 59.44 141 SER A N 1
ATOM 1114 C CA . SER A 1 141 ? 47.075 9.877 -50.881 1.00 59.44 141 SER A CA 1
ATOM 1115 C C . SER A 1 141 ? 47.057 9.994 -49.360 1.00 59.44 141 SER A C 1
ATOM 1117 O O . SER A 1 141 ? 46.086 9.629 -48.696 1.00 59.44 141 SER A O 1
ATOM 1119 N N . ASP A 1 142 ? 48.128 10.562 -48.803 1.00 67.50 142 ASP A N 1
ATOM 1120 C CA . ASP A 1 142 ? 48.271 10.934 -47.382 1.00 67.50 142 ASP A CA 1
ATOM 1121 C C . ASP A 1 142 ? 47.103 11.798 -46.843 1.00 67.50 142 ASP A C 1
ATOM 1123 O O . ASP A 1 142 ? 47.001 12.054 -45.639 1.00 67.50 142 ASP A O 1
ATOM 1127 N N . GLY A 1 143 ? 46.228 12.303 -47.722 1.00 72.44 143 GLY A N 1
ATOM 1128 C CA . GLY A 1 143 ? 45.010 13.027 -47.365 1.00 72.44 143 GLY A CA 1
ATOM 1129 C C . GLY A 1 143 ? 43.844 12.123 -46.950 1.00 72.44 143 GLY A C 1
ATOM 1130 O O . GLY A 1 143 ? 43.133 12.458 -46.004 1.00 72.44 143 GLY A O 1
ATOM 1131 N N . GLU A 1 144 ? 43.650 10.974 -47.601 1.00 79.38 144 GLU A N 1
ATOM 1132 C CA . GLU A 1 144 ? 42.498 10.092 -47.340 1.00 79.38 144 GLU A CA 1
ATOM 1133 C C . GLU A 1 144 ? 42.637 9.339 -46.012 1.00 79.38 144 GLU A C 1
ATOM 1135 O O . GLU A 1 144 ? 41.668 9.207 -45.261 1.00 79.38 144 GLU A O 1
ATOM 1140 N N . GLU A 1 145 ? 43.857 8.921 -45.668 1.00 79.81 145 GLU A N 1
ATOM 1141 C CA . GLU A 1 145 ? 44.148 8.257 -44.394 1.00 79.81 145 GLU A CA 1
ATOM 1142 C C . GLU A 1 145 ? 43.844 9.171 -43.195 1.00 79.81 145 GLU A C 1
ATOM 1144 O O . GLU A 1 145 ? 43.243 8.738 -42.209 1.00 79.81 145 GLU A O 1
ATOM 1149 N N . LYS A 1 146 ? 44.172 10.466 -43.300 1.00 84.31 146 LYS A N 1
ATOM 1150 C CA . LYS A 1 146 ? 43.881 11.456 -42.250 1.00 84.31 146 LYS A CA 1
ATOM 1151 C C . LYS A 1 146 ? 42.382 11.653 -42.047 1.00 84.31 146 LYS A C 1
ATOM 1153 O O . LYS A 1 146 ? 41.939 11.753 -40.905 1.00 84.31 146 LYS A O 1
ATOM 1158 N N . VAL A 1 147 ? 41.597 11.676 -43.126 1.00 86.25 147 VAL A N 1
ATOM 1159 C CA . VAL A 1 147 ? 40.132 11.805 -43.042 1.00 86.25 147 VAL A CA 1
ATOM 1160 C C . VAL A 1 147 ? 39.519 10.587 -42.348 1.00 86.25 147 VAL A C 1
ATOM 1162 O O . VAL A 1 147 ? 38.703 10.752 -41.443 1.00 86.25 147 VAL A O 1
ATOM 1165 N N . LEU A 1 148 ? 39.953 9.374 -42.704 1.00 85.19 148 LEU A N 1
ATOM 1166 C CA . LEU A 1 148 ? 39.481 8.145 -42.058 1.00 85.19 148 LEU A CA 1
ATOM 1167 C C . LEU A 1 148 ? 39.869 8.084 -40.574 1.00 85.19 148 LEU A C 1
ATOM 1169 O O . LEU A 1 148 ? 39.060 7.677 -39.742 1.00 85.19 148 LEU A O 1
ATOM 1173 N N . MET A 1 149 ? 41.076 8.536 -40.220 1.00 87.38 149 MET A N 1
ATOM 1174 C CA . MET A 1 149 ? 41.521 8.597 -38.827 1.00 87.38 149 MET A CA 1
ATOM 1175 C C . MET A 1 149 ? 40.689 9.588 -37.998 1.00 87.38 149 MET A C 1
ATOM 1177 O O . MET A 1 149 ? 40.332 9.286 -36.859 1.00 87.38 149 MET A O 1
ATOM 1181 N N . ILE A 1 150 ? 40.345 10.752 -38.563 1.00 91.75 150 ILE A N 1
ATOM 1182 C CA . ILE A 1 150 ? 39.474 11.739 -37.906 1.00 91.75 150 ILE A CA 1
ATOM 1183 C C . ILE A 1 150 ? 38.076 11.152 -37.682 1.00 91.75 150 ILE A C 1
ATOM 1185 O O . ILE A 1 150 ? 37.571 11.220 -36.563 1.00 91.75 150 ILE A O 1
ATOM 1189 N N . GLN A 1 151 ? 37.493 10.506 -38.695 1.00 92.75 151 GLN A N 1
ATOM 1190 C CA . GLN A 1 151 ? 36.182 9.860 -38.576 1.00 92.75 151 GLN A CA 1
ATOM 1191 C C . GLN A 1 151 ? 36.169 8.748 -37.518 1.00 92.75 151 GLN A C 1
ATOM 1193 O O . GLN A 1 151 ? 35.222 8.663 -36.739 1.00 92.75 151 GLN A O 1
ATOM 1198 N N . ASP A 1 152 ? 37.218 7.922 -37.435 1.00 93.12 152 ASP A N 1
ATOM 1199 C CA . ASP A 1 152 ? 37.317 6.885 -36.397 1.00 93.12 152 ASP A CA 1
ATOM 1200 C C . ASP A 1 152 ? 37.438 7.500 -34.994 1.00 93.12 152 ASP A C 1
ATOM 1202 O O . ASP A 1 152 ? 36.791 7.047 -34.048 1.00 93.12 152 ASP A O 1
ATOM 1206 N N . MET A 1 153 ? 38.210 8.583 -34.843 1.00 93.12 153 MET A N 1
ATOM 1207 C CA . MET A 1 153 ? 38.290 9.304 -33.569 1.00 93.12 153 MET A CA 1
ATOM 1208 C C . MET A 1 153 ? 36.946 9.917 -33.159 1.00 93.12 153 MET A C 1
ATOM 1210 O O . MET A 1 153 ? 36.575 9.842 -31.986 1.00 93.12 153 MET A O 1
ATOM 1214 N N . GLU A 1 154 ? 36.208 10.508 -34.096 1.00 95.50 154 GLU A N 1
ATOM 1215 C CA . GLU A 1 154 ? 34.872 11.058 -33.844 1.00 95.50 154 GLU A CA 1
ATOM 1216 C C . GLU A 1 154 ? 33.874 9.957 -33.476 1.00 95.50 154 GLU A C 1
ATOM 1218 O O . GLU A 1 154 ? 33.184 10.073 -32.462 1.00 95.50 154 GLU A O 1
ATOM 1223 N N . ALA A 1 155 ? 33.872 8.840 -34.207 1.00 95.69 155 ALA A N 1
ATOM 1224 C CA . ALA A 1 155 ? 33.027 7.689 -33.907 1.00 95.69 155 ALA A CA 1
ATOM 1225 C C . ALA A 1 155 ? 33.305 7.114 -32.507 1.00 95.69 155 ALA A C 1
ATOM 1227 O O . ALA A 1 155 ? 32.368 6.782 -31.774 1.00 95.69 155 ALA A O 1
ATOM 1228 N N . ARG A 1 156 ? 34.578 7.042 -32.089 1.00 94.31 156 ARG A N 1
ATOM 1229 C CA . ARG A 1 156 ? 34.954 6.623 -30.727 1.00 94.31 156 ARG A CA 1
ATOM 1230 C C . ARG A 1 156 ? 34.450 7.595 -29.666 1.00 94.31 156 ARG A C 1
ATOM 1232 O O . ARG A 1 156 ? 33.882 7.147 -28.672 1.00 94.31 156 ARG A O 1
ATOM 1239 N N . ARG A 1 157 ? 34.598 8.906 -29.888 1.00 96.00 157 ARG A N 1
ATOM 1240 C CA . ARG A 1 157 ? 34.081 9.940 -28.973 1.00 96.00 157 ARG A CA 1
ATOM 1241 C C . ARG A 1 157 ? 32.562 9.875 -28.846 1.00 96.00 157 ARG A C 1
ATOM 1243 O O . ARG A 1 157 ? 32.034 9.961 -27.741 1.00 96.00 157 ARG A O 1
ATOM 1250 N N . GLU A 1 158 ? 31.849 9.684 -29.953 1.00 96.88 158 GLU A N 1
ATOM 1251 C CA . GLU A 1 158 ? 30.395 9.517 -29.923 1.00 96.88 158 GLU A CA 1
ATOM 1252 C C . GLU A 1 158 ? 29.966 8.244 -29.192 1.00 96.88 158 GLU A C 1
ATOM 1254 O O . GLU A 1 158 ? 28.990 8.265 -28.437 1.00 96.88 158 GLU A O 1
ATOM 1259 N N . ALA A 1 159 ? 30.672 7.132 -29.404 1.00 94.88 159 ALA A N 1
ATOM 1260 C CA . ALA A 1 159 ? 30.392 5.877 -28.717 1.00 94.88 159 ALA A CA 1
ATOM 1261 C C . ALA A 1 159 ? 30.624 5.999 -27.204 1.00 94.88 159 ALA A C 1
ATOM 1263 O O . ALA A 1 159 ? 29.802 5.531 -26.415 1.00 94.88 159 ALA A O 1
ATOM 1264 N N . GLU A 1 160 ? 31.701 6.669 -26.795 1.00 96.62 160 GLU A N 1
ATOM 1265 C CA . GLU A 1 160 ? 32.004 6.937 -25.391 1.00 96.62 160 GLU A CA 1
ATOM 1266 C C . GLU A 1 160 ? 30.961 7.857 -24.750 1.00 96.62 160 GLU A C 1
ATOM 1268 O O . GLU A 1 160 ? 30.448 7.542 -23.678 1.00 96.62 160 GLU A O 1
ATOM 1273 N N . LYS A 1 161 ? 30.548 8.923 -25.446 1.00 97.12 161 LYS A N 1
ATOM 1274 C CA . LYS A 1 161 ? 29.461 9.798 -24.990 1.00 97.12 161 LYS A CA 1
ATOM 1275 C C . LYS A 1 161 ? 28.160 9.022 -24.775 1.00 97.12 161 LYS A C 1
ATOM 1277 O O . LYS A 1 161 ? 27.562 9.118 -23.711 1.00 97.12 161 LYS A O 1
ATOM 1282 N N . LYS A 1 162 ? 27.756 8.186 -25.740 1.00 96.31 162 LYS A N 1
ATOM 1283 C CA . LYS A 1 162 ? 26.560 7.333 -25.605 1.00 96.31 162 LYS A CA 1
ATOM 1284 C C . LYS A 1 162 ? 26.683 6.364 -24.430 1.00 96.31 162 LYS A C 1
ATOM 1286 O O . LYS A 1 162 ? 25.693 6.098 -23.754 1.00 96.31 162 LYS A O 1
ATOM 1291 N N . ARG A 1 163 ? 27.881 5.825 -24.181 1.00 96.62 163 ARG A N 1
ATOM 1292 C CA . ARG A 1 163 ? 28.136 4.948 -23.034 1.00 96.62 163 ARG A CA 1
ATOM 1293 C C . ARG A 1 163 ? 27.951 5.699 -21.714 1.00 96.62 163 ARG A C 1
ATOM 1295 O O . ARG A 1 163 ? 27.259 5.181 -20.843 1.00 96.62 163 ARG A O 1
ATOM 1302 N N . LEU A 1 164 ? 28.516 6.900 -21.598 1.00 96.12 164 LEU A N 1
ATOM 1303 C CA . LEU A 1 164 ? 28.360 7.756 -20.421 1.00 96.12 164 LEU A CA 1
ATOM 1304 C C . LEU A 1 164 ? 26.893 8.144 -20.201 1.00 96.12 164 LEU A C 1
ATOM 1306 O O . LEU A 1 164 ? 26.393 7.986 -19.094 1.00 96.12 164 LEU A O 1
ATOM 1310 N N . ASP A 1 165 ? 26.170 8.534 -21.252 1.00 96.44 165 ASP A N 1
ATOM 1311 C CA . ASP A 1 165 ? 24.745 8.884 -21.158 1.00 96.44 165 ASP A CA 1
ATOM 1312 C C . ASP A 1 165 ? 23.893 7.702 -20.652 1.00 96.44 165 ASP A C 1
ATOM 1314 O O . ASP A 1 165 ? 22.985 7.867 -19.831 1.00 96.44 165 ASP A O 1
ATOM 1318 N N . LEU A 1 166 ? 24.185 6.481 -21.117 1.00 95.06 166 LEU A N 1
ATOM 1319 C CA . LEU A 1 166 ? 23.511 5.269 -20.643 1.00 95.06 166 LEU A CA 1
ATOM 1320 C C . LEU A 1 166 ? 23.850 4.947 -19.184 1.00 95.06 166 LEU A C 1
ATOM 1322 O O . LEU A 1 166 ? 22.978 4.485 -18.446 1.00 95.06 166 LEU A O 1
ATOM 1326 N N . GLU A 1 167 ? 25.091 5.185 -18.767 1.00 97.06 167 GLU A N 1
ATOM 1327 C CA . GLU A 1 167 ? 25.544 4.984 -17.392 1.00 97.06 167 GLU A CA 1
ATOM 1328 C C . GLU A 1 167 ? 24.898 5.995 -16.435 1.00 97.06 167 GLU A C 1
ATOM 1330 O O . GLU A 1 167 ? 24.322 5.590 -15.424 1.00 97.06 167 GLU A O 1
ATOM 1335 N N . SER A 1 168 ? 24.853 7.278 -16.804 1.00 95.38 168 SER A N 1
ATOM 1336 C CA . SER A 1 168 ? 24.123 8.314 -16.064 1.00 95.38 168 SER A CA 1
ATOM 1337 C C . SER A 1 168 ? 22.641 7.967 -15.924 1.00 95.38 168 SER A C 1
ATOM 1339 O O . SER A 1 168 ? 22.104 7.967 -14.818 1.00 95.38 168 SER A O 1
ATOM 1341 N N . ARG A 1 169 ? 21.983 7.558 -17.016 1.00 95.62 169 ARG A N 1
ATOM 1342 C CA . ARG A 1 169 ? 20.569 7.155 -16.977 1.00 95.62 169 ARG A CA 1
ATOM 1343 C C . ARG A 1 169 ? 20.331 5.916 -16.110 1.00 95.62 169 ARG A C 1
ATOM 1345 O O . ARG A 1 169 ? 19.283 5.797 -15.474 1.00 95.62 169 ARG A O 1
ATOM 1352 N N . ARG A 1 170 ? 21.276 4.972 -16.087 1.00 96.69 170 ARG A N 1
ATOM 1353 C CA . ARG A 1 170 ? 21.212 3.799 -15.207 1.00 96.69 170 ARG A CA 1
ATOM 1354 C C . ARG A 1 170 ? 21.278 4.219 -13.738 1.00 96.69 170 ARG A C 1
ATOM 1356 O O . ARG A 1 170 ? 20.447 3.748 -12.964 1.00 96.69 170 ARG A O 1
ATOM 1363 N N . LEU A 1 171 ? 22.203 5.111 -13.386 1.00 95.50 171 LEU A N 1
ATOM 1364 C CA . LEU A 1 171 ? 22.346 5.637 -12.026 1.00 95.50 171 LEU A CA 1
ATOM 1365 C C . LEU A 1 171 ? 21.097 6.408 -11.575 1.00 95.50 171 LEU A C 1
ATOM 1367 O O . LEU A 1 171 ? 20.613 6.187 -10.469 1.00 95.50 171 LEU A O 1
ATOM 1371 N N . GLU A 1 172 ? 20.504 7.234 -12.439 1.00 97.00 172 GLU A N 1
ATOM 1372 C CA . GLU A 1 172 ? 19.246 7.936 -12.134 1.00 97.00 172 GLU A CA 1
ATOM 1373 C C . GLU A 1 172 ? 18.089 6.969 -11.840 1.00 97.00 172 GLU A C 1
ATOM 1375 O O . GLU A 1 172 ? 17.299 7.173 -10.914 1.00 97.00 172 GLU A O 1
ATOM 1380 N N . LEU A 1 173 ? 17.968 5.891 -12.624 1.00 93.88 173 LEU A N 1
ATOM 1381 C CA . LEU A 1 173 ? 16.940 4.872 -12.401 1.00 93.88 173 LEU A CA 1
ATOM 1382 C C . LEU A 1 173 ? 17.154 4.112 -11.089 1.00 93.88 173 LEU A C 1
ATOM 1384 O O . LEU A 1 173 ? 16.173 3.746 -10.437 1.00 93.88 173 LEU A O 1
ATOM 1388 N N . GLU A 1 174 ? 18.409 3.872 -10.717 1.00 95.25 174 GLU A N 1
ATOM 1389 C CA . GLU A 1 174 ? 18.787 3.233 -9.459 1.00 95.25 174 GLU A CA 1
ATOM 1390 C C . GLU A 1 174 ? 18.458 4.129 -8.261 1.00 95.25 174 GLU A C 1
ATOM 1392 O O . GLU A 1 174 ? 17.713 3.700 -7.381 1.00 95.25 174 GLU A O 1
ATOM 1397 N N . GLN A 1 175 ? 18.842 5.407 -8.302 1.00 96.00 175 GLN A N 1
ATOM 1398 C CA . GLN A 1 175 ? 18.469 6.399 -7.286 1.00 96.00 175 GLN A CA 1
ATOM 1399 C C . GLN A 1 175 ? 16.949 6.522 -7.136 1.00 96.00 175 GLN A C 1
ATOM 1401 O O . GLN A 1 175 ? 16.413 6.492 -6.031 1.00 96.00 175 GLN A O 1
ATOM 1406 N N . LYS A 1 176 ? 16.210 6.584 -8.249 1.00 95.19 176 LYS A N 1
ATOM 1407 C CA . LYS A 1 176 ? 14.741 6.645 -8.219 1.00 95.19 176 LYS A CA 1
ATOM 1408 C C . LYS A 1 176 ? 14.104 5.358 -7.687 1.00 95.19 176 LYS A C 1
ATOM 1410 O O . LYS A 1 176 ? 12.962 5.362 -7.220 1.00 95.19 176 LYS A O 1
ATOM 1415 N N . ARG A 1 177 ? 14.777 4.215 -7.818 1.00 91.88 177 ARG A N 1
ATOM 1416 C CA . ARG A 1 177 ? 14.329 2.957 -7.212 1.00 91.88 177 ARG A CA 1
ATOM 1417 C C . ARG A 1 177 ? 14.563 2.983 -5.706 1.00 91.88 177 ARG A C 1
ATOM 1419 O O . ARG A 1 177 ? 13.646 2.622 -4.976 1.00 91.88 177 ARG A O 1
ATOM 1426 N N . GLU A 1 178 ? 15.729 3.442 -5.274 1.00 94.81 178 GLU A N 1
ATOM 1427 C CA . GLU A 1 178 ? 16.084 3.575 -3.863 1.00 94.81 178 GLU A CA 1
ATOM 1428 C C . GLU A 1 178 ? 15.164 4.565 -3.139 1.00 94.81 178 GLU A C 1
ATOM 1430 O O . GLU A 1 178 ? 14.583 4.211 -2.120 1.00 94.81 178 GLU A O 1
ATOM 1435 N N . GLN A 1 179 ? 14.896 5.737 -3.722 1.00 92.56 179 GLN A N 1
ATOM 1436 C CA . GLN A 1 179 ? 13.935 6.706 -3.178 1.00 92.56 179 GLN A CA 1
ATOM 1437 C C . GLN A 1 179 ? 12.544 6.096 -2.987 1.00 92.56 179 GLN A C 1
ATOM 1439 O O . GLN A 1 179 ? 11.937 6.242 -1.933 1.00 92.56 179 GLN A O 1
ATOM 1444 N N . ARG A 1 180 ? 12.044 5.342 -3.974 1.00 92.06 180 ARG A N 1
ATOM 1445 C CA . ARG A 1 180 ? 10.750 4.653 -3.839 1.00 92.06 180 ARG A CA 1
ATOM 1446 C C . ARG A 1 180 ? 10.762 3.593 -2.739 1.00 92.06 180 ARG A C 1
ATOM 1448 O O . ARG A 1 180 ? 9.736 3.390 -2.099 1.00 92.06 180 ARG A O 1
ATOM 1455 N N . GLN A 1 181 ? 11.887 2.908 -2.533 1.00 92.25 181 GLN A N 1
ATOM 1456 C CA . GLN A 1 181 ? 12.037 1.949 -1.437 1.00 92.25 181 GLN A CA 1
ATOM 1457 C C . GLN A 1 181 ? 12.074 2.656 -0.079 1.00 92.25 181 GLN A C 1
ATOM 1459 O O . GLN A 1 181 ? 11.383 2.215 0.836 1.00 92.25 181 GLN A O 1
ATOM 1464 N N . GLN A 1 182 ? 12.797 3.772 0.029 1.00 93.94 182 GLN A N 1
ATOM 1465 C CA . GLN A 1 182 ? 12.835 4.607 1.229 1.00 93.94 182 GLN A CA 1
ATOM 1466 C C . GLN A 1 182 ? 11.441 5.151 1.560 1.00 93.94 182 GLN A C 1
ATOM 1468 O O . GLN A 1 182 ? 10.931 4.896 2.648 1.00 93.94 182 GLN A O 1
ATOM 1473 N N . GLU A 1 183 ? 10.752 5.768 0.597 1.00 91.62 183 GLU A N 1
ATOM 1474 C CA . GLU A 1 183 ? 9.375 6.243 0.774 1.00 91.62 183 GLU A CA 1
ATOM 1475 C C . GLU A 1 183 ? 8.417 5.118 1.190 1.00 91.62 183 GLU A C 1
ATOM 1477 O O . GLU A 1 183 ? 7.539 5.328 2.028 1.00 91.62 183 GLU A O 1
ATOM 1482 N N . ALA A 1 184 ? 8.561 3.916 0.621 1.00 94.06 184 ALA A N 1
ATOM 1483 C CA . ALA A 1 184 ? 7.754 2.765 1.013 1.00 94.06 184 ALA A CA 1
ATOM 1484 C C . ALA A 1 184 ? 8.044 2.339 2.461 1.00 94.06 184 ALA A C 1
ATOM 1486 O O . ALA A 1 184 ? 7.102 2.130 3.225 1.00 94.06 184 ALA A O 1
ATOM 1487 N N . SER A 1 185 ? 9.319 2.272 2.860 1.00 91.06 185 SER A N 1
ATOM 1488 C CA . SER A 1 185 ? 9.699 1.959 4.243 1.00 91.06 185 SER A CA 1
ATOM 1489 C C . SER A 1 185 ? 9.220 3.016 5.238 1.00 91.06 185 SER A C 1
ATOM 1491 O O . SER A 1 185 ? 8.688 2.665 6.285 1.00 91.06 185 SER A O 1
ATOM 1493 N N . GLU A 1 186 ? 9.290 4.303 4.891 1.00 94.38 186 GLU A N 1
ATOM 1494 C CA . GLU A 1 186 ? 8.769 5.381 5.733 1.00 94.38 186 GLU A CA 1
ATOM 1495 C C . GLU A 1 186 ? 7.248 5.317 5.880 1.00 94.38 186 GLU A C 1
ATOM 1497 O O . GLU A 1 186 ? 6.709 5.605 6.948 1.00 94.38 186 GLU A O 1
ATOM 1502 N N . ARG A 1 187 ? 6.528 4.954 4.811 1.00 91.81 187 ARG A N 1
ATOM 1503 C CA . ARG A 1 187 ? 5.072 4.764 4.875 1.00 91.81 187 ARG A CA 1
ATOM 1504 C C . ARG A 1 187 ? 4.700 3.606 5.792 1.00 91.81 187 ARG A C 1
ATOM 1506 O O . ARG A 1 187 ? 3.737 3.745 6.542 1.00 91.81 187 ARG A O 1
ATOM 1513 N N . LEU A 1 188 ? 5.453 2.506 5.745 1.00 92.75 188 LEU A N 1
ATOM 1514 C CA . LEU A 1 188 ? 5.262 1.366 6.641 1.00 92.75 188 LEU A CA 1
ATOM 1515 C C . LEU A 1 188 ? 5.550 1.752 8.095 1.00 92.75 188 LEU A C 1
ATOM 1517 O O . LEU A 1 188 ? 4.684 1.552 8.941 1.00 92.75 188 LEU A O 1
ATOM 1521 N N . ALA A 1 189 ? 6.677 2.414 8.367 1.00 95.19 189 ALA A N 1
ATOM 1522 C CA . ALA A 1 189 ? 7.017 2.887 9.710 1.00 95.19 189 ALA A CA 1
ATOM 1523 C C . ALA A 1 189 ? 5.937 3.825 10.282 1.00 95.19 189 ALA A C 1
ATOM 1525 O O . ALA A 1 189 ? 5.451 3.622 11.390 1.00 95.19 189 ALA A O 1
ATOM 1526 N N . LYS A 1 190 ? 5.454 4.792 9.489 1.00 95.00 190 LYS A N 1
ATOM 1527 C CA . LYS A 1 190 ? 4.350 5.683 9.896 1.00 95.00 190 LYS A CA 1
ATOM 1528 C C . LYS A 1 190 ? 3.040 4.930 10.149 1.00 95.00 190 LYS A C 1
ATOM 1530 O O . LYS A 1 190 ? 2.227 5.371 10.961 1.00 95.00 190 LYS A O 1
ATOM 1535 N N . ALA A 1 191 ? 2.781 3.839 9.429 1.00 92.19 191 ALA A N 1
ATOM 1536 C CA . ALA A 1 191 ? 1.604 3.005 9.662 1.00 92.19 191 ALA A CA 1
ATOM 1537 C C . ALA A 1 191 ? 1.734 2.206 10.969 1.00 92.19 191 ALA A C 1
ATOM 1539 O O . ALA A 1 191 ? 0.769 2.135 11.731 1.00 92.19 191 ALA A O 1
ATOM 1540 N N . GLU A 1 192 ? 2.922 1.675 11.258 1.00 93.38 192 GLU A N 1
ATOM 1541 C CA . GLU A 1 192 ? 3.232 0.989 12.516 1.00 93.38 192 GLU A CA 1
ATOM 1542 C C . GLU A 1 192 ? 3.129 1.934 13.717 1.00 93.38 192 GLU A C 1
ATOM 1544 O O . GLU A 1 192 ? 2.439 1.613 14.682 1.00 93.38 192 GLU A O 1
ATOM 1549 N N . GLU A 1 193 ? 3.687 3.144 13.631 1.00 93.50 193 GLU A N 1
ATOM 1550 C CA . GLU A 1 193 ? 3.550 4.174 14.672 1.00 93.50 193 GLU A CA 1
ATOM 1551 C C . GLU A 1 193 ? 2.080 4.506 14.965 1.00 93.50 193 GLU A C 1
ATOM 1553 O O . GLU A 1 193 ? 1.660 4.595 16.120 1.00 93.50 193 GLU A O 1
ATOM 1558 N N . ARG A 1 194 ? 1.255 4.648 13.918 1.00 93.19 194 ARG A N 1
ATOM 1559 C CA . ARG A 1 194 ? -0.190 4.876 14.082 1.00 93.19 194 ARG A CA 1
ATOM 1560 C C . ARG A 1 194 ? -0.881 3.696 14.750 1.00 93.19 194 ARG A C 1
ATOM 1562 O O . ARG A 1 194 ? -1.792 3.913 15.548 1.00 93.19 194 ARG A O 1
ATOM 1569 N N . LYS A 1 195 ? -0.480 2.469 14.419 1.00 93.25 195 LYS A N 1
ATOM 1570 C CA . LYS A 1 195 ? -1.032 1.256 15.025 1.00 93.25 195 LYS A CA 1
ATOM 1571 C C . LYS A 1 195 ? -0.711 1.206 16.518 1.00 93.25 195 LYS A C 1
ATOM 1573 O O . LYS A 1 195 ? -1.634 1.023 17.307 1.00 93.25 195 LYS A O 1
ATOM 1578 N N . ILE A 1 196 ? 0.542 1.470 16.890 1.00 92.44 196 ILE A N 1
ATOM 1579 C CA . ILE A 1 196 ? 0.986 1.544 18.289 1.00 92.44 196 ILE A CA 1
ATOM 1580 C C . ILE A 1 196 ? 0.165 2.592 19.048 1.00 92.44 196 ILE A C 1
ATOM 1582 O O . ILE A 1 196 ? -0.419 2.286 20.081 1.00 92.44 196 ILE A O 1
ATOM 1586 N N . LEU A 1 197 ? 0.002 3.794 18.490 1.00 95.12 197 LEU A N 1
ATOM 1587 C CA . LEU A 1 197 ? -0.774 4.861 19.130 1.00 95.12 197 LEU A CA 1
ATOM 1588 C C . LEU A 1 197 ? -2.259 4.500 19.321 1.00 95.12 197 LEU A C 1
ATOM 1590 O O . LEU A 1 197 ? -2.895 4.913 20.295 1.00 95.12 197 LEU A O 1
ATOM 1594 N N . ILE A 1 198 ? -2.847 3.745 18.391 1.00 93.81 198 ILE A N 1
ATOM 1595 C CA . ILE A 1 198 ? -4.217 3.239 18.538 1.00 93.81 198 ILE A CA 1
ATOM 1596 C C . ILE A 1 198 ? -4.281 2.173 19.637 1.00 93.81 198 ILE A C 1
ATOM 1598 O O . ILE A 1 198 ? -5.227 2.185 20.424 1.00 93.81 198 ILE A O 1
ATOM 1602 N N . GLU A 1 199 ? -3.306 1.269 19.704 1.00 94.06 199 GLU A N 1
ATOM 1603 C CA . GLU A 1 199 ? -3.221 0.237 20.743 1.00 94.06 199 GLU A CA 1
ATOM 1604 C C . GLU A 1 199 ? -3.031 0.850 22.137 1.00 94.06 199 GLU A C 1
ATOM 1606 O O . GLU A 1 199 ? -3.784 0.510 23.045 1.00 94.06 199 GLU A O 1
ATOM 1611 N N . GLU A 1 200 ? -2.154 1.841 22.294 1.00 94.69 200 GLU A N 1
ATOM 1612 C CA . GLU A 1 200 ? -1.989 2.591 23.548 1.00 94.69 200 GLU A CA 1
ATOM 1613 C C . GLU A 1 200 ? -3.297 3.258 23.994 1.00 94.69 200 GLU A C 1
ATOM 1615 O O . GLU A 1 200 ? -3.686 3.190 25.162 1.00 94.69 200 GLU A O 1
ATOM 1620 N N . ARG A 1 201 ? -4.038 3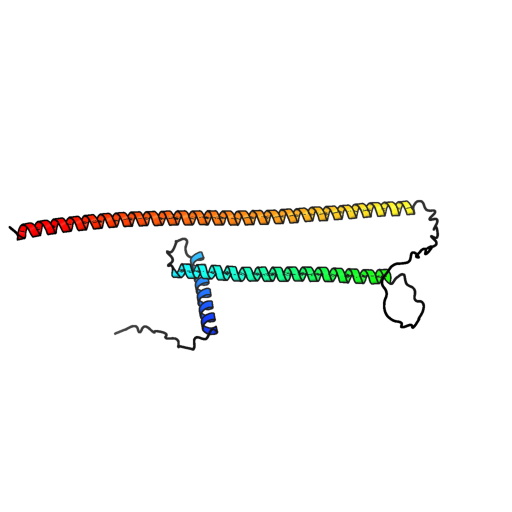.862 23.055 1.00 93.94 201 ARG A N 1
ATOM 1621 C CA . ARG A 1 201 ? -5.360 4.435 23.354 1.00 93.94 201 ARG A CA 1
ATOM 1622 C C . ARG A 1 201 ? -6.374 3.374 23.768 1.00 93.94 201 ARG A C 1
ATOM 1624 O O . ARG A 1 201 ? -7.200 3.656 24.634 1.00 93.94 201 ARG A O 1
ATOM 1631 N N . LYS A 1 202 ? -6.346 2.185 23.158 1.00 93.50 202 LYS A N 1
ATOM 1632 C CA . LYS A 1 202 ? -7.225 1.069 23.543 1.00 93.50 202 LYS A CA 1
ATOM 1633 C C . LYS A 1 202 ? -6.919 0.605 24.962 1.00 93.50 202 LYS A C 1
ATOM 1635 O O . LYS A 1 202 ? -7.850 0.533 25.759 1.00 93.50 202 LYS A O 1
ATOM 1640 N N . ILE A 1 203 ? -5.641 0.401 25.284 1.00 93.25 203 ILE A N 1
ATOM 1641 C CA . ILE A 1 203 ? -5.187 0.026 26.629 1.00 93.25 203 ILE A CA 1
ATOM 1642 C C . ILE A 1 203 ? -5.673 1.059 27.652 1.00 93.25 203 ILE A C 1
ATOM 1644 O O . ILE A 1 203 ? -6.356 0.696 28.603 1.00 93.25 203 ILE A O 1
ATOM 1648 N N . GLY A 1 204 ? -5.461 2.356 27.406 1.00 93.81 204 GLY A N 1
ATOM 1649 C CA . GLY A 1 204 ? -5.916 3.401 28.331 1.00 93.81 204 GLY A CA 1
ATOM 1650 C C . GLY A 1 204 ? -7.443 3.469 28.509 1.00 93.81 204 GLY A C 1
ATOM 1651 O O . GLY A 1 204 ? -7.938 3.854 29.568 1.00 93.81 204 GLY A O 1
ATOM 1652 N N . VAL A 1 205 ? -8.229 3.095 27.493 1.00 94.44 205 VAL A N 1
ATOM 1653 C CA . VAL A 1 205 ? -9.694 2.980 27.623 1.00 94.44 205 VAL A CA 1
ATOM 1654 C C . VAL A 1 205 ? -10.084 1.743 28.433 1.00 94.44 205 VAL A C 1
ATOM 1656 O O . VAL A 1 205 ? -11.021 1.816 29.228 1.00 94.44 205 VAL A O 1
ATOM 1659 N N . GLU A 1 206 ? -9.396 0.620 28.242 1.00 93.81 206 GLU A N 1
ATOM 1660 C CA . GLU A 1 206 ? -9.617 -0.610 29.010 1.00 93.81 206 GLU A CA 1
ATOM 1661 C C . GLU A 1 206 ? -9.260 -0.431 30.488 1.00 93.81 206 GLU A C 1
ATOM 1663 O O . GLU A 1 206 ? -10.047 -0.825 31.347 1.00 93.81 206 GLU A O 1
ATOM 1668 N N . GLU A 1 207 ? -8.157 0.254 30.793 1.00 95.19 207 GLU A N 1
ATOM 1669 C CA . GLU A 1 207 ? -7.764 0.607 32.162 1.00 95.19 207 GLU A CA 1
ATOM 1670 C C . GLU A 1 207 ? -8.838 1.454 32.855 1.00 95.19 207 GLU A C 1
ATOM 1672 O O . GLU A 1 207 ? -9.304 1.099 33.937 1.00 95.19 207 GLU A O 1
ATOM 1677 N N . ARG A 1 208 ? -9.334 2.511 32.196 1.00 93.81 208 ARG A N 1
ATOM 1678 C CA . ARG A 1 208 ? -10.426 3.340 32.741 1.00 93.81 208 ARG A CA 1
ATOM 1679 C C . ARG A 1 208 ? -11.713 2.548 32.962 1.00 93.81 208 ARG A C 1
ATOM 1681 O O . ARG A 1 208 ? -12.424 2.784 33.936 1.00 93.81 208 ARG A O 1
ATOM 1688 N N . LYS A 1 209 ? -12.044 1.613 32.066 1.00 94.38 209 LYS A N 1
ATOM 1689 C CA . LYS A 1 209 ? -13.200 0.721 32.259 1.00 94.38 209 LYS A CA 1
ATOM 1690 C C . LYS A 1 209 ? -13.000 -0.173 33.481 1.00 94.38 209 LYS A C 1
ATOM 1692 O O . LYS A 1 209 ? -13.920 -0.295 34.285 1.00 94.38 209 LYS A O 1
ATOM 1697 N N . ALA A 1 210 ? -11.809 -0.747 33.644 1.00 94.25 210 ALA A N 1
ATOM 1698 C CA . ALA A 1 210 ? -11.477 -1.578 34.795 1.00 94.25 210 ALA A CA 1
ATOM 1699 C C . ALA A 1 210 ? -11.547 -0.788 36.113 1.00 94.25 210 ALA A C 1
ATOM 1701 O O . ALA A 1 210 ? -12.072 -1.302 37.100 1.00 94.25 210 ALA A O 1
ATOM 1702 N N . GLU A 1 211 ? -11.094 0.468 36.131 1.00 95.44 211 GLU A N 1
ATOM 1703 C CA . GLU A 1 211 ? -11.223 1.362 37.291 1.00 95.44 211 GLU A CA 1
ATOM 1704 C C . GLU A 1 211 ? -12.688 1.598 37.676 1.00 95.44 211 GLU A C 1
ATOM 1706 O O . GLU A 1 211 ? -13.058 1.402 38.837 1.00 95.44 211 GLU A O 1
ATOM 1711 N N . ILE A 1 212 ? -13.538 1.934 36.699 1.00 94.62 212 ILE A N 1
ATOM 1712 C CA . ILE A 1 212 ? -14.980 2.129 36.912 1.00 94.62 212 ILE A CA 1
ATOM 1713 C C . ILE A 1 212 ? -15.630 0.845 37.445 1.00 94.62 212 ILE A C 1
ATOM 1715 O O . ILE A 1 212 ? -16.461 0.893 38.353 1.00 94.62 212 ILE A O 1
ATOM 1719 N N . ASP A 1 213 ? -15.259 -0.319 36.912 1.00 95.38 213 ASP A N 1
ATOM 1720 C CA . ASP A 1 213 ? -15.797 -1.602 37.367 1.00 95.38 213 ASP A CA 1
ATOM 1721 C C . ASP A 1 213 ? -15.350 -1.947 38.796 1.00 95.38 213 ASP A C 1
ATOM 1723 O O . ASP A 1 213 ? -16.136 -2.484 39.584 1.00 95.38 213 ASP A O 1
ATOM 1727 N N . ILE A 1 214 ? -14.111 -1.611 39.169 1.00 96.19 214 ILE A N 1
ATOM 1728 C CA . ILE A 1 214 ? -13.618 -1.744 40.546 1.00 96.19 214 ILE A CA 1
ATOM 1729 C C . ILE A 1 214 ? -14.402 -0.821 41.486 1.00 96.19 214 ILE A C 1
ATOM 1731 O O . ILE A 1 214 ? -14.773 -1.247 42.583 1.00 96.19 214 ILE A O 1
ATOM 1735 N N . GLU A 1 215 ? -14.669 0.420 41.082 1.00 95.81 215 GLU A N 1
ATOM 1736 C CA . GLU A 1 215 ? -15.424 1.386 41.885 1.00 95.81 215 GLU A CA 1
ATOM 1737 C C . GLU A 1 215 ? -16.872 0.934 42.105 1.00 95.81 215 GLU A C 1
ATOM 1739 O O . GLU A 1 215 ? -17.303 0.812 43.255 1.00 95.81 215 GLU A O 1
ATOM 1744 N N . LYS A 1 216 ? -17.568 0.514 41.041 1.00 96.00 216 LYS A N 1
ATOM 1745 C CA . LYS A 1 216 ? -18.914 -0.079 41.132 1.00 96.00 216 LYS A CA 1
ATOM 1746 C C . LYS A 1 216 ? -18.956 -1.299 42.051 1.00 96.00 216 LYS A C 1
ATOM 1748 O O . LYS A 1 216 ? -19.887 -1.461 42.839 1.00 96.00 216 LYS A O 1
ATOM 1753 N N . ARG A 1 217 ? -17.940 -2.171 41.996 1.00 95.31 217 ARG A N 1
ATOM 1754 C CA . ARG A 1 217 ? -17.834 -3.321 42.913 1.00 95.31 217 ARG A CA 1
ATOM 1755 C C . ARG A 1 217 ? -17.669 -2.875 44.365 1.00 95.31 217 ARG A C 1
ATOM 1757 O O . ARG A 1 217 ? -18.282 -3.473 45.248 1.00 95.31 217 ARG A O 1
ATOM 1764 N N . LYS A 1 218 ? -16.869 -1.838 44.632 1.00 97.00 218 LYS A N 1
ATOM 1765 C CA . LYS A 1 218 ? -16.708 -1.277 45.986 1.00 97.00 218 LYS A CA 1
ATOM 1766 C C . LYS A 1 218 ? -18.020 -0.690 46.506 1.00 97.00 218 LYS A C 1
ATOM 1768 O O . LYS A 1 218 ? -18.342 -0.910 47.672 1.00 97.00 218 LYS A O 1
ATOM 1773 N N . GLU A 1 219 ? -18.775 0.019 45.671 1.00 96.62 219 GLU A N 1
ATOM 1774 C CA . GLU A 1 219 ? -20.100 0.548 46.021 1.00 96.62 219 GLU A CA 1
ATOM 1775 C C . GLU A 1 219 ? -21.089 -0.575 46.347 1.00 96.62 219 GLU A C 1
ATOM 1777 O O . GLU A 1 219 ? -21.657 -0.584 47.438 1.00 96.62 219 GLU A O 1
ATOM 1782 N N . ALA A 1 220 ? -21.187 -1.596 45.491 1.00 95.94 220 ALA A N 1
ATOM 1783 C CA . ALA A 1 220 ? -22.049 -2.754 45.730 1.00 95.94 220 ALA A CA 1
ATOM 1784 C C . ALA A 1 220 ? -21.705 -3.494 47.041 1.00 95.94 220 ALA A C 1
ATOM 1786 O O . ALA A 1 220 ? -22.592 -3.949 47.768 1.00 95.94 220 ALA A O 1
ATOM 1787 N N . ILE A 1 221 ? -20.415 -3.601 47.386 1.00 97.31 221 ILE A N 1
ATOM 1788 C CA . ILE A 1 221 ? -19.976 -4.182 48.666 1.00 97.31 221 ILE A CA 1
ATOM 1789 C C . ILE A 1 221 ? -20.415 -3.306 49.850 1.00 97.31 221 ILE A C 1
ATOM 1791 O O . ILE A 1 221 ? -20.871 -3.844 50.862 1.00 97.31 221 ILE A O 1
ATOM 1795 N N . LYS A 1 222 ? -20.310 -1.974 49.740 1.00 97.44 222 LYS A N 1
ATOM 1796 C CA . LYS A 1 222 ? -20.770 -1.039 50.783 1.00 97.44 222 LYS A CA 1
ATOM 1797 C C . LYS A 1 222 ? -22.283 -1.127 50.991 1.00 97.44 222 LYS A C 1
ATOM 1799 O O . LYS A 1 222 ? -22.721 -1.222 52.136 1.00 97.44 222 LYS A O 1
ATOM 1804 N N . GLU A 1 223 ? -23.067 -1.157 49.915 1.00 96.81 223 GLU A N 1
ATOM 1805 C CA . GLU A 1 223 ? -24.527 -1.320 49.975 1.00 96.81 223 GLU A CA 1
ATOM 1806 C C . GLU A 1 223 ? -24.917 -2.643 50.634 1.00 96.81 223 GLU A C 1
ATOM 1808 O O . GLU A 1 223 ? -25.714 -2.667 51.574 1.00 96.81 223 GLU A O 1
ATOM 1813 N N . ARG A 1 224 ? -24.288 -3.750 50.216 1.00 96.94 224 ARG A N 1
ATOM 1814 C CA . ARG A 1 224 ? -24.511 -5.065 50.828 1.00 96.94 224 ARG A CA 1
ATOM 1815 C C . ARG A 1 224 ? -24.168 -5.061 52.317 1.00 96.94 224 ARG A C 1
ATOM 1817 O O . ARG A 1 224 ? -24.921 -5.619 53.109 1.00 96.94 224 ARG A O 1
ATOM 1824 N N . SER A 1 225 ? -23.061 -4.428 52.705 1.00 97.81 225 SER A N 1
ATOM 1825 C CA . SER A 1 225 ? -22.664 -4.284 54.111 1.00 97.81 225 SER A CA 1
ATOM 1826 C C . SER A 1 225 ? -23.703 -3.495 54.922 1.00 97.81 225 SER A C 1
ATOM 1828 O O . SER A 1 225 ? -24.091 -3.914 56.014 1.00 97.81 225 SER A O 1
ATOM 1830 N N . SER A 1 226 ? -24.232 -2.402 54.357 1.00 97.25 226 SER A N 1
ATOM 1831 C CA . SER A 1 226 ? -25.308 -1.612 54.969 1.00 97.25 226 SER A CA 1
ATOM 1832 C C . SER A 1 226 ? -26.583 -2.440 55.179 1.00 97.25 226 SER A C 1
ATOM 1834 O O . SER A 1 226 ? -27.113 -2.481 56.290 1.00 97.25 226 SER A O 1
ATOM 1836 N N . LEU A 1 227 ? -27.025 -3.185 54.160 1.00 97.12 227 LEU A N 1
ATOM 1837 C CA . LEU A 1 227 ? -28.197 -4.064 54.250 1.00 97.12 227 LEU A CA 1
ATOM 1838 C C . LEU A 1 227 ? -28.027 -5.160 55.308 1.00 97.12 227 LEU A C 1
ATOM 1840 O O . LEU A 1 227 ? -28.947 -5.416 56.084 1.00 97.12 227 LEU A O 1
ATOM 1844 N N . VAL A 1 228 ? -26.846 -5.782 55.378 1.00 97.69 228 VAL A N 1
ATOM 1845 C CA . VAL A 1 228 ? -26.533 -6.791 56.403 1.00 97.69 228 VAL A CA 1
ATOM 1846 C C . VAL A 1 228 ? -26.612 -6.187 57.807 1.00 97.69 228 VAL A C 1
ATOM 1848 O O . VAL A 1 228 ? -27.164 -6.820 58.707 1.00 97.69 228 VAL A O 1
ATOM 1851 N N . SER A 1 229 ? -26.122 -4.960 58.001 1.00 97.50 229 SER A N 1
ATOM 1852 C CA . SER A 1 229 ? -26.230 -4.248 59.281 1.00 97.50 229 SER A CA 1
ATOM 1853 C C . SER A 1 229 ? -27.692 -4.012 59.687 1.00 97.50 229 SER A C 1
ATOM 1855 O O . SER A 1 229 ? -28.081 -4.331 60.813 1.00 97.50 229 SER A O 1
ATOM 1857 N N . VAL A 1 230 ? -28.533 -3.546 58.754 1.00 97.81 230 VAL A N 1
ATOM 1858 C CA . VAL A 1 230 ? -29.974 -3.332 58.988 1.00 97.81 230 VAL A CA 1
ATOM 1859 C C . VAL A 1 230 ? -30.685 -4.639 59.343 1.00 97.81 230 VAL A C 1
ATOM 1861 O O . VAL A 1 230 ? -31.411 -4.691 60.335 1.00 97.81 230 VAL A O 1
ATOM 1864 N N . LEU A 1 231 ? -30.447 -5.709 58.579 1.00 97.19 231 LEU A N 1
ATOM 1865 C CA . LEU A 1 231 ? -31.025 -7.029 58.851 1.00 97.19 231 LEU A CA 1
ATOM 1866 C C . LEU A 1 231 ? -30.598 -7.558 60.223 1.00 97.19 231 LEU A C 1
ATOM 1868 O O . LEU A 1 231 ? -31.429 -8.048 60.981 1.00 97.19 231 LEU A O 1
ATOM 1872 N N . THR A 1 232 ? -29.323 -7.396 60.577 1.00 97.75 232 THR A N 1
ATOM 1873 C CA . THR A 1 232 ? -28.802 -7.805 61.889 1.00 97.75 232 THR A CA 1
ATOM 1874 C C . THR A 1 232 ? -29.498 -7.051 63.025 1.00 97.75 232 THR A C 1
ATOM 1876 O O . THR A 1 232 ? -29.850 -7.654 64.038 1.00 97.75 232 THR A O 1
ATOM 1879 N N . ALA A 1 233 ? -29.737 -5.745 62.866 1.00 96.94 233 ALA A N 1
ATOM 1880 C CA . ALA A 1 233 ? -30.454 -4.941 63.853 1.00 96.94 233 ALA A CA 1
ATOM 1881 C C . ALA A 1 233 ? -31.930 -5.357 63.996 1.00 96.94 233 ALA A C 1
ATOM 1883 O O . ALA A 1 233 ? -32.439 -5.414 65.115 1.00 96.94 233 ALA A O 1
ATOM 1884 N N . LEU A 1 234 ? -32.606 -5.683 62.889 1.00 96.75 234 LEU A N 1
ATOM 1885 C CA . LEU A 1 234 ? -33.980 -6.197 62.906 1.00 96.75 234 LEU A CA 1
ATOM 1886 C C . LEU A 1 234 ? -34.073 -7.557 63.605 1.00 96.75 234 LEU A C 1
ATOM 1888 O O . LEU A 1 234 ? -34.945 -7.740 64.448 1.00 96.75 234 LEU A O 1
ATOM 1892 N N . CYS A 1 235 ? -33.150 -8.480 63.316 1.00 96.62 235 CYS A N 1
ATOM 1893 C CA . CYS A 1 235 ? -33.102 -9.781 63.984 1.00 96.62 235 CYS A CA 1
ATOM 1894 C C . CYS A 1 235 ? -32.913 -9.649 65.500 1.00 96.62 235 CYS A C 1
ATOM 1896 O O . CYS A 1 235 ? -33.519 -10.406 66.248 1.00 96.62 235 CYS A O 1
ATOM 1898 N N . ARG A 1 236 ? -32.109 -8.682 65.968 1.00 96.75 236 ARG A N 1
ATOM 1899 C CA . ARG A 1 236 ? -31.978 -8.405 67.410 1.00 96.75 236 ARG A CA 1
ATOM 1900 C C . ARG A 1 236 ? -33.304 -7.944 68.014 1.00 96.75 236 ARG A C 1
ATOM 1902 O O . ARG A 1 236 ? -33.733 -8.522 68.996 1.00 96.75 236 ARG A O 1
ATOM 1909 N N . LYS A 1 237 ? -33.990 -6.991 67.373 1.00 96.56 237 LYS A N 1
ATOM 1910 C CA . LYS A 1 237 ? -35.290 -6.479 67.842 1.00 96.56 237 LYS A CA 1
ATOM 1911 C C . LYS A 1 237 ? -36.416 -7.515 67.878 1.00 96.56 237 LYS A C 1
ATOM 1913 O O . LYS A 1 237 ? -37.391 -7.286 68.573 1.00 96.56 237 LYS A O 1
ATOM 1918 N N . LEU A 1 238 ? -36.338 -8.576 67.075 1.00 95.62 238 LEU A N 1
ATOM 1919 C CA . LEU A 1 238 ? -37.342 -9.647 67.059 1.00 95.62 238 LEU A CA 1
ATOM 1920 C C . LEU A 1 238 ? -37.096 -10.722 68.126 1.00 95.62 238 LEU A C 1
ATOM 1922 O O . LEU A 1 238 ? -37.997 -11.511 6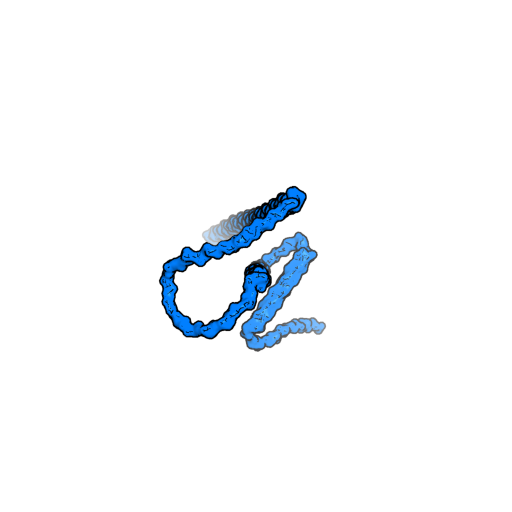8.391 1.00 95.62 238 LEU A O 1
ATOM 1926 N N . ASN A 1 239 ? -35.886 -10.780 68.686 1.00 92.69 239 ASN A N 1
ATOM 1927 C CA . ASN A 1 239 ? -35.505 -11.753 69.709 1.00 92.69 239 ASN A CA 1
ATOM 1928 C C . ASN A 1 239 ? -35.599 -11.195 71.142 1.00 92.69 239 ASN A C 1
ATOM 1930 O O . ASN A 1 239 ? -35.453 -11.976 72.081 1.00 92.69 239 ASN A O 1
ATOM 1934 N N . ASP A 1 240 ? -35.814 -9.884 71.285 1.00 77.19 240 ASP A N 1
ATOM 1935 C CA . ASP A 1 240 ? -36.115 -9.191 72.545 1.00 77.19 240 ASP A CA 1
ATOM 1936 C C . ASP A 1 240 ? -37.638 -9.080 72.738 1.00 77.19 240 ASP A C 1
ATOM 1938 O O . ASP A 1 240 ? -38.105 -9.268 73.885 1.00 77.19 240 ASP A O 1
#

Secondary structure (DSSP, 8-state):
-----------------HHHHHHHHHHHHHHHHHHHHHHHHH-SS-----HHHHHHHHHHHHHHHHHHHHHHHHHHHHHHHHHHHHHHHHHHHHHHHHHHHHTTS------------------------------------HHHHHHHHHHHHHHHHHHHHHHHHHHHHHHHHHHHHHHHHHHHHHHHHHHHHHHHHHHHHHHHHHHHHHHHHHHHHHHHHHHHHHHHHHHHHHHHHHH-

pLDDT: mean 80.7, std 18.55, range [39.91, 97.81]

Foldseek 3Di:
DDDDDDDDPPDDPDPPDPVVVVVVVVVVLVVLVVVVVVCVVPDPDDDDDDPVNVVSVVVNVVVVVVVVVVVVVVVVVVVVVVVVVVVVVVVVVVVVVVVVVVVPPDDDDDDDDDDDDDDDDDDDDDDDPPPPPPPPPPPVDPPVVVVVVVVVVVVVVVVVVVVVVVVVVVVVVVVVVVVVVVVVVVVVVVVVVVVVVVVVVVVVVVVVVVVVVVVVVVVVVVVVVVVVVVVVVVVVVVVD

Sequence (240 aa):
MSEASAGTNREGMGSLTWKSVRDRFKKLIADRRRKNKNNLNASGIIEVRGEKEVLLDDLLLEIDEHEESKRIEKEDRNAKERRLMEAGRLIRAQALQRHTNSGSSRGLDSAGEGAVDDEEISANAERRKNTSKRRRVLCDSDGEEKVLMIQDMEARREAEKKRLDLESRRLELEQKREQRQQEASERLAKAEERKILIEERKIGVEERKAEIDIEKRKEAIKERSSLVSVLTALCRKLND

Organism: Chondrus crispus (NCBI:txid2769)

Radius of gyration: 43.42 Å; chains: 1; bounding box: 109×56×131 Å